Protein AF-A0A9P8QHL9-F1 (afdb_monomer_lite)

Secondary structure (DSSP, 8-state):
---------SSHHHHHHHHHTS---SSS-SSHHHHHHHHHHHHHHHHHHHHHHHHHHGGGTTHHHHHHHHHHHSS----S----HHHHHHHHHHHHHHHH-TTS-HHHHHHHHHHHHHHS-HHHHHHHHHHTTSS--TT--------------HHHHHHHHHHHHHHHHHHHHHHHHHHHHHHHTT--THHHHHHHHHHS--PPP------HHHHHHHHHHHHHHHH-TTS-HHHHHHHHHHHHHHS-HHHHHHHHHHTT--GGG----

Radius of gyration: 30.83 Å; chains: 1; bounding box: 81×66×78 Å

Foldseek 3Di:
DDDDDDDDDPPVPPVVVVVVVPPDPPPDPPDVVVVVVVVVVVLVVLVVVVVVVVVVVCVVVVCVVVVVCVVVVVPPPPPVPLDALLNQLLVVQLVVVCVVCVPDDSVVSSVVSVVVVVPDDPVVSVVSCVVVPVDPPPDDDDDDDDDDDDPDDPVVVVVVVVVVVVVVVSVVVSVVVVVVVCVVVVPDDPDVVVVVCVVDVDDDDPPPQCDLLNVQCVVQLVVQCVVCVVDDSVRSSVVSVVVVVPDDPVRSVVSCVVVVPDCVSDPDD

pLDDT: mean 71.85, std 20.64, range [30.69, 98.31]

Sequence (269 aa):
MLRTTVKTTASRCKTATVLKSLSIPSRLFSNESNQFELQLRNITNDTERLLQSLKAAQGFSPYFNDIKSSFFASRPVSNEKQKTSYEYFYKEKYNLYSSQDPSSPAQEITKRVSEEWRQFSKDEKKHWAYENGYMSSPGTSTHTDSTVTSSADPQTVRKAAEALQDLSIDIDRLYRDFSNFRKEVGISGSHLIEDITRSTNVKKPASGKITLYTIFYKEHYASFKKEHPEQTPQQVTGTVSKLWGGMTKAEKIEYRSMKGLSEVDFPVK

Organism: Wickerhamomyces pijperi (NCBI:txid599730)

InterPro domains:
  IPR009071 High mobility group box domain [PF00505] (211-258)
  IPR009071 High mobility group box domain [PS50118] (79-128)
  IPR036910 High mobility group box domain superfamily [G3DSA:1.10.30.10] (74-171)
  IPR036910 High mobility group box domain superfamily [G3DSA:1.10.30.10] (194-263)
  IPR036910 High mobility group box domain superfamily [SSF47095] (80-128)
  IPR036910 High mobility group box domain superfamily [SSF47095] (207-257)

Structure (mmCIF, N/CA/C/O backbone):
data_AF-A0A9P8QHL9-F1
#
_entry.id   AF-A0A9P8QHL9-F1
#
loop_
_atom_site.group_PDB
_atom_site.id
_atom_site.type_symbol
_atom_site.label_atom_id
_atom_site.label_alt_id
_atom_site.label_comp_id
_atom_site.label_asym_id
_atom_site.label_entity_id
_atom_site.label_seq_id
_atom_site.pdbx_PDB_ins_code
_atom_site.Cartn_x
_atom_site.Cartn_y
_atom_site.Cartn_z
_atom_site.occupancy
_atom_site.B_iso_or_equiv
_atom_site.auth_seq_id
_atom_site.auth_comp_id
_atom_site.auth_asym_id
_atom_site.auth_atom_id
_atom_site.pdbx_PDB_model_num
ATOM 1 N N . MET A 1 1 ? 21.824 32.002 46.948 1.00 40.00 1 MET A N 1
ATOM 2 C CA . MET A 1 1 ? 22.976 31.610 46.106 1.00 40.00 1 MET A CA 1
ATOM 3 C C . MET A 1 1 ? 22.949 30.103 45.906 1.00 40.00 1 MET A C 1
ATOM 5 O O . MET A 1 1 ? 23.300 29.416 46.843 1.00 40.00 1 MET A O 1
ATOM 9 N N . LEU A 1 2 ? 22.529 29.594 44.744 1.00 30.69 2 LEU A N 1
ATOM 10 C CA . LEU A 1 2 ? 22.802 28.224 44.279 1.00 30.69 2 LEU A CA 1
ATOM 11 C C . LEU A 1 2 ? 22.632 28.236 42.749 1.00 30.69 2 LEU A C 1
ATOM 13 O O . LEU A 1 2 ? 21.522 28.389 42.246 1.00 30.69 2 LEU A O 1
ATOM 17 N N . ARG A 1 3 ? 23.748 28.182 42.011 1.00 33.38 3 ARG A N 1
ATOM 18 C CA . ARG A 1 3 ? 23.777 28.039 40.547 1.00 33.38 3 ARG A CA 1
ATOM 19 C C . ARG A 1 3 ? 23.967 26.561 40.224 1.00 33.38 3 ARG A C 1
ATOM 21 O O . ARG A 1 3 ? 24.990 25.989 40.585 1.00 33.38 3 ARG A O 1
ATOM 28 N N . THR A 1 4 ? 23.016 25.964 39.518 1.00 35.72 4 THR A N 1
ATOM 29 C CA . THR A 1 4 ? 23.171 24.661 38.868 1.00 35.72 4 THR A CA 1
ATOM 30 C C . THR A 1 4 ? 23.756 24.872 37.472 1.00 35.72 4 THR A C 1
ATOM 32 O O . THR A 1 4 ? 23.155 25.505 36.608 1.00 35.72 4 THR A O 1
ATOM 35 N N . THR A 1 5 ? 24.972 24.376 37.247 1.00 37.78 5 THR A N 1
ATOM 36 C CA . THR A 1 5 ? 25.631 24.361 35.936 1.00 37.78 5 THR A CA 1
ATOM 37 C C . THR A 1 5 ? 25.283 23.067 35.198 1.00 37.78 5 THR A C 1
ATOM 39 O O . THR A 1 5 ? 25.596 21.964 35.642 1.00 37.78 5 THR A O 1
ATOM 42 N N . VAL A 1 6 ? 24.619 23.199 34.048 1.00 41.59 6 VAL A N 1
ATOM 43 C CA . VAL A 1 6 ? 24.288 22.090 33.142 1.00 41.59 6 VAL A CA 1
ATOM 44 C C . VAL A 1 6 ? 25.521 21.738 32.302 1.00 41.59 6 VAL A C 1
ATOM 46 O O . VAL A 1 6 ? 26.016 22.550 31.519 1.00 41.59 6 VAL A O 1
ATOM 49 N N . LYS A 1 7 ? 26.022 20.507 32.458 1.00 40.75 7 LYS A N 1
ATOM 50 C CA . LYS A 1 7 ? 27.103 19.928 31.648 1.00 40.75 7 LYS A CA 1
ATOM 51 C C . LYS A 1 7 ? 26.608 19.663 30.221 1.00 40.75 7 LYS A C 1
ATOM 53 O O . LYS A 1 7 ? 25.926 18.674 29.978 1.00 40.75 7 LYS A O 1
ATOM 58 N N . THR A 1 8 ? 27.016 20.506 29.273 1.00 41.38 8 THR A N 1
ATOM 59 C CA . THR A 1 8 ? 26.782 20.307 27.830 1.00 41.38 8 THR A CA 1
ATOM 60 C C . THR A 1 8 ? 28.120 20.211 27.096 1.00 41.38 8 THR A C 1
ATOM 62 O O . THR A 1 8 ? 28.512 21.110 26.362 1.00 41.38 8 THR A O 1
ATOM 65 N N . THR A 1 9 ? 28.873 19.133 27.324 1.00 40.72 9 THR A N 1
ATOM 66 C CA . THR A 1 9 ? 30.169 18.890 26.649 1.00 40.72 9 THR A CA 1
ATOM 67 C C . THR A 1 9 ? 30.294 17.504 26.009 1.00 40.72 9 THR A C 1
ATOM 69 O O . THR A 1 9 ? 31.270 17.239 25.316 1.00 40.72 9 THR A O 1
ATOM 72 N N . ALA A 1 10 ? 29.290 16.628 26.126 1.00 37.94 10 ALA A N 1
ATOM 73 C CA . ALA A 1 10 ? 29.395 15.247 25.639 1.00 37.94 10 ALA A CA 1
ATOM 74 C C . ALA A 1 10 ? 29.144 15.059 24.123 1.00 37.94 10 ALA A C 1
ATOM 76 O O . ALA A 1 10 ? 29.543 14.038 23.567 1.00 37.94 10 ALA A O 1
ATOM 77 N N . SER A 1 11 ? 28.524 16.023 23.426 1.00 39.91 11 SER A N 1
ATOM 78 C CA . SER A 1 11 ? 28.158 15.849 22.004 1.00 39.91 11 SER A CA 1
ATOM 79 C C . SER A 1 11 ? 29.225 16.315 21.005 1.00 39.91 11 SER A C 1
ATOM 81 O O . SER A 1 11 ? 29.214 15.858 19.867 1.00 39.91 11 SER A O 1
ATOM 83 N N . ARG A 1 12 ? 30.168 17.182 21.406 1.00 40.69 12 ARG A N 1
ATOM 84 C CA . ARG A 1 12 ? 31.235 17.684 20.512 1.00 40.69 12 ARG A CA 1
ATOM 85 C C . ARG A 1 12 ? 32.371 16.677 20.284 1.00 40.69 12 ARG A C 1
ATOM 87 O O . ARG A 1 12 ? 33.127 16.826 19.334 1.00 40.69 12 ARG A O 1
ATOM 94 N N . CYS A 1 13 ? 32.476 15.637 21.113 1.00 36.91 13 CYS A N 1
ATOM 95 C CA . CYS A 1 13 ? 33.577 14.675 21.016 1.00 36.91 13 CYS A CA 1
ATOM 96 C C . CYS A 1 13 ? 33.339 13.589 19.948 1.00 36.91 13 CYS A C 1
ATOM 98 O O . CYS A 1 13 ? 34.285 13.131 19.322 1.00 36.91 13 CYS A O 1
ATOM 100 N N . LYS A 1 14 ? 32.083 13.201 19.672 1.00 42.53 14 LYS A N 1
ATOM 101 C CA . LYS A 1 14 ? 31.804 12.043 18.800 1.00 42.53 14 LYS A CA 1
ATOM 102 C C . LYS A 1 14 ? 32.029 12.316 17.306 1.00 42.53 14 LYS A C 1
ATOM 104 O O . LYS A 1 14 ? 32.501 11.428 16.608 1.00 42.53 14 LYS A O 1
ATOM 109 N N . THR A 1 15 ? 31.779 13.529 16.815 1.00 41.28 15 THR A N 1
ATOM 110 C CA . THR A 1 15 ? 32.030 13.894 15.405 1.00 41.28 15 THR A CA 1
ATOM 111 C C . THR A 1 15 ? 33.518 14.065 15.094 1.00 41.28 15 THR A C 1
ATOM 113 O O . THR A 1 15 ? 33.968 13.654 14.028 1.00 41.28 15 THR A O 1
ATOM 116 N N . ALA A 1 16 ? 34.312 14.575 16.042 1.00 39.31 16 ALA A N 1
ATOM 117 C CA . ALA A 1 16 ? 35.763 14.692 15.879 1.00 39.31 16 ALA A CA 1
ATOM 118 C C . ALA A 1 16 ? 36.479 13.324 15.883 1.00 39.31 16 ALA A C 1
ATOM 120 O O . ALA A 1 16 ? 37.511 13.162 15.232 1.00 39.31 16 ALA A O 1
ATOM 121 N N . THR A 1 17 ? 35.931 12.324 16.584 1.00 42.22 17 THR A N 1
ATOM 122 C CA . THR A 1 17 ? 36.496 10.964 16.620 1.00 42.22 17 THR A CA 1
ATOM 123 C C . THR A 1 17 ? 36.241 10.180 15.331 1.00 42.22 17 THR A C 1
ATOM 125 O O . THR A 1 17 ? 37.125 9.447 14.896 1.00 42.22 17 THR A O 1
ATOM 128 N N . VAL A 1 18 ? 35.090 10.363 14.672 1.00 45.38 18 VAL A N 1
ATOM 129 C CA . VAL A 1 18 ? 34.790 9.657 13.409 1.00 45.38 18 VAL A CA 1
ATOM 130 C C . VAL A 1 18 ? 35.724 10.117 12.283 1.00 45.38 18 VAL A C 1
ATOM 132 O O . VAL A 1 18 ? 36.264 9.277 11.566 1.00 45.38 18 VAL A O 1
ATOM 135 N N . LEU A 1 19 ? 36.027 11.417 12.197 1.00 41.78 19 LEU A N 1
ATOM 136 C CA . LEU A 1 19 ? 36.946 11.949 11.181 1.00 41.78 19 LEU A CA 1
ATOM 137 C C . LEU A 1 19 ? 38.414 11.543 11.406 1.00 41.78 19 LEU A C 1
ATOM 139 O O . LEU A 1 19 ? 39.140 11.359 10.437 1.00 41.78 19 LEU A O 1
ATOM 143 N N . LYS A 1 20 ? 38.847 11.315 12.655 1.00 46.94 20 LYS A N 1
ATOM 144 C CA . LYS A 1 20 ? 40.206 10.819 12.959 1.00 46.94 20 LYS A CA 1
ATOM 145 C C . LYS A 1 20 ? 40.408 9.322 12.698 1.00 46.94 20 LYS A C 1
ATOM 147 O O . LYS A 1 20 ? 41.550 8.881 12.631 1.00 46.94 20 LYS A O 1
ATOM 152 N N . SER A 1 21 ? 39.332 8.542 12.568 1.00 40.94 21 SER A N 1
ATOM 153 C CA . SER A 1 21 ? 39.411 7.093 12.310 1.00 40.94 21 SER A CA 1
ATOM 154 C C . SER A 1 21 ? 39.560 6.729 10.827 1.00 40.94 21 SER A C 1
ATOM 156 O O . SER A 1 21 ? 39.908 5.597 10.497 1.00 40.94 21 SER A O 1
ATOM 158 N N . LEU A 1 22 ? 39.355 7.693 9.927 1.00 38.94 22 LEU A N 1
ATOM 159 C CA . LEU A 1 22 ? 39.643 7.545 8.507 1.00 38.94 22 LEU A CA 1
ATOM 160 C C . LEU A 1 22 ? 41.118 7.892 8.288 1.00 38.94 22 LEU A C 1
ATOM 162 O O . LEU A 1 22 ? 41.483 9.054 8.131 1.00 38.94 22 LEU A O 1
ATOM 166 N N . SER A 1 23 ? 41.979 6.875 8.326 1.00 41.94 23 SER A N 1
ATOM 167 C CA . SER A 1 23 ? 43.407 6.996 8.017 1.00 41.94 23 SER A CA 1
ATOM 168 C C . SER A 1 23 ? 43.604 7.289 6.523 1.00 41.94 23 SER A C 1
ATOM 170 O O . SER A 1 23 ? 43.953 6.405 5.743 1.00 41.94 23 SER A O 1
ATOM 172 N N . ILE A 1 24 ? 43.345 8.530 6.116 1.00 51.00 24 ILE A N 1
ATOM 173 C CA . ILE A 1 24 ? 43.606 9.033 4.767 1.00 51.00 24 ILE A CA 1
ATOM 174 C C . ILE A 1 24 ? 45.067 9.525 4.728 1.00 51.00 24 ILE A C 1
ATOM 176 O O . ILE A 1 24 ? 45.449 10.340 5.574 1.00 51.00 24 ILE A O 1
ATOM 180 N N . PRO A 1 25 ? 45.912 9.045 3.794 1.00 41.84 25 PRO A N 1
ATOM 181 C CA . PRO A 1 25 ? 47.322 9.424 3.723 1.00 41.84 25 PRO A CA 1
ATOM 182 C C . PRO A 1 25 ? 47.501 10.940 3.565 1.00 41.84 25 PRO A C 1
ATOM 184 O O . PRO A 1 25 ? 47.080 11.534 2.576 1.00 41.84 25 PRO A O 1
ATOM 187 N N . SER A 1 26 ? 48.167 11.574 4.531 1.00 48.78 26 SER A N 1
ATOM 188 C CA . SER A 1 26 ? 48.311 13.036 4.655 1.00 48.78 26 SER A CA 1
ATOM 189 C C . SER A 1 26 ? 49.329 13.672 3.697 1.00 48.78 26 SER A C 1
ATOM 191 O O . SER A 1 26 ? 49.929 14.699 4.008 1.00 48.78 26 SER A O 1
ATOM 193 N N . ARG A 1 27 ? 49.575 13.077 2.531 1.00 46.91 27 ARG A N 1
ATOM 194 C CA . ARG A 1 27 ? 50.505 13.624 1.537 1.00 46.91 27 ARG A CA 1
ATOM 195 C C . ARG A 1 27 ? 49.829 13.604 0.180 1.00 46.91 27 ARG A C 1
ATOM 197 O O . ARG A 1 27 ? 49.914 12.585 -0.487 1.00 46.91 27 ARG A O 1
ATOM 204 N N . LEU A 1 28 ? 49.150 14.705 -0.166 1.00 46.66 28 LEU A N 1
ATOM 205 C CA . LEU A 1 28 ? 49.103 15.289 -1.523 1.00 46.66 28 LEU A CA 1
ATOM 206 C C . LEU A 1 28 ? 48.161 16.504 -1.697 1.00 46.66 28 LEU A C 1
ATOM 208 O O . LEU A 1 28 ? 48.038 16.989 -2.812 1.00 46.66 28 LEU A O 1
ATOM 212 N N . PHE A 1 29 ? 47.556 17.076 -0.648 1.00 52.22 29 PHE A N 1
ATOM 213 C CA . PHE A 1 29 ? 46.647 18.224 -0.819 1.00 52.22 29 PHE A CA 1
ATOM 214 C C . PHE A 1 29 ? 46.890 19.325 0.217 1.00 52.22 29 PHE A C 1
ATOM 216 O O . PHE A 1 29 ? 46.160 19.431 1.195 1.00 52.22 29 PHE A O 1
ATOM 223 N N . SER A 1 30 ? 47.922 20.155 0.040 1.00 57.97 30 SER A N 1
ATOM 224 C CA . SER A 1 30 ? 48.168 21.276 0.966 1.00 57.97 30 SER A CA 1
ATOM 225 C C . SER A 1 30 ? 47.341 22.527 0.651 1.00 57.97 30 SER A C 1
ATOM 227 O O . SER A 1 30 ? 47.034 23.275 1.572 1.00 57.97 30 SER A O 1
ATOM 229 N N . ASN A 1 31 ? 46.924 22.748 -0.603 1.00 56.50 31 ASN A N 1
ATOM 230 C CA . ASN A 1 31 ? 46.109 23.918 -0.964 1.00 56.50 31 ASN A CA 1
ATOM 231 C C . ASN A 1 31 ? 44.600 23.630 -0.984 1.00 56.50 31 ASN A C 1
ATOM 233 O O . ASN A 1 31 ? 43.833 24.400 -0.410 1.00 56.50 31 ASN A O 1
ATOM 237 N N . GLU A 1 32 ? 44.162 22.504 -1.550 1.00 56.44 32 GLU A N 1
ATOM 238 C CA . GLU A 1 32 ? 42.728 22.169 -1.625 1.00 56.44 32 GLU A CA 1
ATOM 239 C C . GLU A 1 32 ? 42.139 21.788 -0.257 1.00 56.44 32 GLU A C 1
ATOM 241 O O . GLU A 1 32 ? 40.996 22.127 0.048 1.00 56.44 32 GLU A O 1
ATOM 246 N N . SER A 1 33 ? 42.942 21.188 0.632 1.00 65.31 33 SER A N 1
ATOM 247 C CA . SER A 1 33 ? 42.503 20.871 1.999 1.00 65.31 33 SER A CA 1
ATOM 248 C C . SER A 1 33 ? 42.196 22.126 2.822 1.00 65.31 33 SER A C 1
ATOM 250 O O . SER A 1 33 ? 41.288 22.101 3.650 1.00 65.31 33 SER A O 1
ATOM 252 N N . ASN A 1 34 ? 42.908 23.235 2.587 1.00 71.19 34 ASN A N 1
ATOM 253 C CA . ASN A 1 34 ? 42.642 24.500 3.278 1.00 71.19 34 ASN A CA 1
ATOM 254 C C . ASN A 1 34 ? 41.341 25.150 2.789 1.00 71.19 34 ASN A C 1
ATOM 256 O O . ASN A 1 34 ? 40.606 25.735 3.584 1.00 71.19 34 ASN A O 1
ATOM 260 N N . GLN A 1 35 ? 41.029 25.023 1.496 1.00 72.12 35 GLN A N 1
ATOM 261 C CA . GLN A 1 35 ? 39.777 25.522 0.928 1.00 72.12 35 GLN A CA 1
ATOM 262 C C . GLN A 1 35 ? 38.570 24.725 1.444 1.00 72.12 35 GLN A C 1
ATOM 264 O O . GLN A 1 35 ? 37.546 25.313 1.793 1.00 72.12 35 GLN A O 1
ATOM 269 N N . PHE A 1 36 ? 38.714 23.407 1.562 1.00 68.94 36 PHE A N 1
ATOM 270 C CA . PHE A 1 36 ? 37.688 22.520 2.106 1.00 68.94 36 PHE A CA 1
ATOM 271 C C . PHE A 1 36 ? 37.370 22.815 3.582 1.00 68.94 36 PHE A C 1
ATOM 273 O O . PHE A 1 36 ? 36.207 22.967 3.957 1.00 68.94 36 PHE A O 1
ATOM 280 N N . GLU A 1 37 ? 38.398 22.973 4.420 1.00 71.44 37 GLU A N 1
ATOM 281 C CA . GLU A 1 37 ? 38.236 23.360 5.831 1.00 71.44 37 GLU A CA 1
ATOM 282 C C . GLU A 1 37 ? 37.550 24.729 5.975 1.00 71.44 37 GLU A C 1
ATOM 284 O O . GLU A 1 37 ? 36.691 24.924 6.842 1.00 71.44 37 GLU A O 1
ATOM 289 N N . LEU A 1 38 ? 37.864 25.677 5.084 1.00 78.38 38 LEU A N 1
ATOM 290 C CA . LEU A 1 38 ? 37.207 26.983 5.052 1.00 78.38 38 LEU A CA 1
ATOM 291 C C . LEU A 1 38 ? 35.714 26.861 4.698 1.00 78.38 38 LEU A C 1
ATOM 293 O O . LEU A 1 38 ? 34.877 27.482 5.355 1.00 78.38 38 LEU A O 1
ATOM 297 N N . GLN A 1 39 ? 35.367 26.043 3.699 1.00 72.50 39 GLN A N 1
ATOM 298 C CA . GLN A 1 39 ? 33.974 25.792 3.311 1.00 72.50 39 GLN A CA 1
ATOM 299 C C . GLN A 1 39 ? 33.178 25.140 4.449 1.00 72.50 39 GLN A C 1
ATOM 301 O O . GLN A 1 39 ? 32.077 25.597 4.763 1.00 72.50 39 GLN A O 1
ATOM 306 N N . LEU A 1 40 ? 33.742 24.135 5.127 1.00 66.94 40 LEU A N 1
ATOM 307 C CA . LEU A 1 40 ? 33.092 23.495 6.276 1.00 66.94 40 LEU A CA 1
ATOM 308 C C . LEU A 1 40 ? 32.882 24.463 7.442 1.00 66.94 40 LEU A C 1
ATOM 310 O O . LEU A 1 40 ? 31.820 24.449 8.075 1.00 66.94 40 LEU A O 1
ATOM 314 N N . ARG A 1 41 ? 33.860 25.332 7.716 1.00 75.94 41 ARG A N 1
ATOM 315 C CA . ARG A 1 41 ? 33.726 26.370 8.743 1.00 75.94 41 ARG A CA 1
ATOM 316 C C . ARG A 1 41 ? 32.609 27.357 8.394 1.00 75.94 41 ARG A C 1
ATOM 318 O O . ARG A 1 41 ? 31.825 27.694 9.276 1.00 75.94 41 ARG A O 1
ATOM 325 N N . ASN A 1 42 ? 32.496 27.768 7.133 1.00 75.56 42 ASN A N 1
ATOM 326 C CA . ASN A 1 42 ? 31.431 28.671 6.688 1.00 75.56 42 ASN A CA 1
ATOM 327 C C . ASN A 1 42 ? 30.044 28.029 6.831 1.00 75.56 42 ASN A C 1
ATOM 329 O O . ASN A 1 42 ? 29.176 28.619 7.466 1.00 75.56 42 ASN A O 1
ATOM 333 N N . ILE A 1 43 ? 29.870 26.783 6.372 1.00 71.25 43 ILE A N 1
ATOM 334 C CA . ILE A 1 43 ? 28.606 26.039 6.531 1.00 71.25 43 ILE A CA 1
ATOM 335 C C . ILE A 1 43 ? 28.240 25.890 8.014 1.00 71.25 43 ILE A C 1
ATOM 337 O O . ILE A 1 43 ? 27.079 26.045 8.399 1.00 71.25 43 ILE A O 1
ATOM 341 N N . THR A 1 44 ? 29.229 25.607 8.865 1.00 74.62 44 THR A N 1
ATOM 342 C CA . THR A 1 44 ? 29.017 25.481 10.313 1.00 74.62 44 THR A CA 1
ATOM 343 C C . THR A 1 44 ? 28.545 26.802 10.918 1.00 74.62 44 THR A C 1
ATOM 345 O O . THR A 1 44 ? 27.560 26.814 11.655 1.00 74.62 44 THR A O 1
ATOM 348 N N . ASN A 1 45 ? 29.192 27.914 10.564 1.00 79.06 45 ASN A N 1
ATOM 349 C CA . ASN A 1 45 ? 28.822 29.245 11.044 1.00 79.06 45 ASN A CA 1
ATOM 350 C C . ASN A 1 45 ? 27.421 29.658 10.570 1.00 79.06 45 ASN A C 1
ATOM 352 O O . ASN A 1 45 ? 26.639 30.177 11.367 1.00 79.06 45 ASN A O 1
ATOM 356 N N . ASP A 1 46 ? 27.076 29.387 9.310 1.00 78.31 46 ASP A N 1
ATOM 357 C CA . ASP A 1 46 ? 25.748 29.682 8.761 1.00 78.31 46 ASP A CA 1
ATOM 358 C C . ASP A 1 46 ? 24.666 28.850 9.461 1.00 78.31 46 ASP A C 1
ATOM 360 O O . ASP A 1 46 ? 23.613 29.368 9.836 1.00 78.31 46 ASP A O 1
ATOM 364 N N . THR A 1 47 ? 24.954 27.579 9.746 1.00 66.38 47 THR A N 1
ATO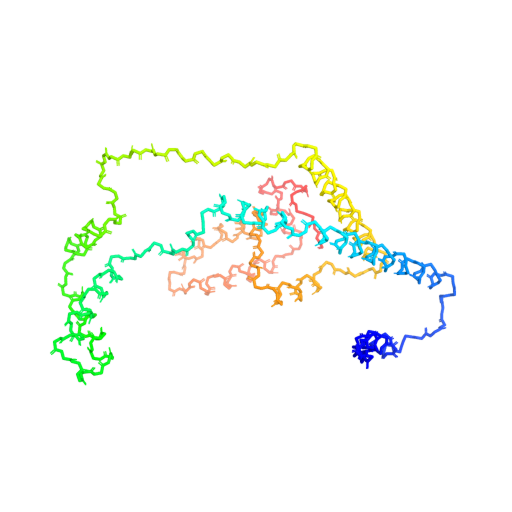M 365 C CA . THR A 1 47 ? 24.046 26.705 10.501 1.00 66.38 47 THR A CA 1
ATOM 366 C C . THR A 1 47 ? 23.851 27.197 11.938 1.00 66.38 47 THR A C 1
ATOM 368 O O . THR A 1 47 ? 22.724 27.225 12.438 1.00 66.38 47 THR A O 1
ATOM 371 N N . GLU A 1 48 ? 24.924 27.614 12.618 1.00 72.94 48 GLU A N 1
ATOM 372 C CA . GLU A 1 48 ? 24.833 28.194 13.964 1.00 72.94 48 GLU A CA 1
ATOM 373 C C . GLU A 1 48 ? 24.044 29.512 13.956 1.00 72.94 48 GLU A C 1
ATOM 375 O O . GLU A 1 48 ? 23.196 29.715 14.831 1.00 72.94 48 GLU A O 1
ATOM 380 N N . ARG A 1 49 ? 24.230 30.358 12.934 1.00 76.94 49 ARG A N 1
ATOM 381 C CA . ARG A 1 49 ? 23.462 31.596 12.746 1.00 76.94 49 ARG A CA 1
ATOM 382 C C . ARG A 1 49 ? 21.975 31.313 12.537 1.00 76.94 49 ARG A C 1
ATOM 384 O O . ARG A 1 49 ? 21.152 31.936 13.203 1.00 76.94 49 ARG A O 1
ATOM 391 N N . LEU A 1 50 ? 21.621 30.338 11.698 1.00 68.44 50 LEU A N 1
ATOM 392 C CA . LEU A 1 50 ? 20.230 29.911 11.500 1.00 68.44 50 LEU A CA 1
ATOM 393 C C . LEU A 1 50 ? 19.607 29.368 12.787 1.00 68.44 50 LEU A C 1
ATOM 395 O O . LEU A 1 50 ? 18.478 29.724 13.126 1.00 68.44 50 LEU A O 1
ATOM 399 N N . LEU A 1 51 ? 20.343 28.555 13.548 1.00 67.56 51 LEU A N 1
ATOM 400 C CA . LEU A 1 51 ? 19.885 28.056 14.847 1.00 67.56 51 LEU A CA 1
ATOM 401 C C . LEU A 1 51 ? 19.683 29.186 15.860 1.00 67.56 51 LEU A C 1
ATOM 403 O O . LEU A 1 51 ? 18.765 29.119 16.679 1.00 67.56 51 LEU A O 1
ATOM 407 N N . GLN A 1 52 ? 20.518 30.220 15.821 1.00 74.31 52 GLN A N 1
ATOM 408 C CA . GLN A 1 52 ? 20.398 31.375 16.702 1.00 74.31 52 GLN A CA 1
ATOM 409 C C . GLN A 1 52 ? 19.223 32.276 16.302 1.00 74.31 52 GLN A C 1
ATOM 411 O O . GLN A 1 52 ? 18.471 32.690 17.183 1.00 74.31 52 GLN A O 1
ATOM 416 N N . SER A 1 53 ? 18.989 32.481 15.002 1.00 72.62 53 SER A N 1
ATOM 417 C CA . SER A 1 53 ? 17.787 33.143 14.474 1.00 72.62 53 SER A CA 1
ATOM 418 C C . SER A 1 53 ? 16.515 32.370 14.827 1.00 72.62 53 SER A C 1
ATOM 420 O O . SER A 1 53 ? 15.543 32.967 15.277 1.00 72.62 53 SER A O 1
ATOM 422 N N . LEU A 1 54 ? 16.532 31.036 14.728 1.00 63.78 54 LEU A N 1
ATOM 423 C CA . LEU A 1 54 ? 15.426 30.173 15.159 1.00 63.78 54 LEU A CA 1
ATOM 424 C C . LEU A 1 54 ? 15.173 30.266 16.665 1.00 63.78 54 LEU A C 1
ATOM 426 O O . LEU A 1 54 ? 14.022 30.331 17.079 1.00 63.78 54 LEU A O 1
ATOM 430 N N . LYS A 1 55 ? 16.220 30.307 17.497 1.00 68.31 55 LYS A N 1
ATOM 431 C CA . LYS A 1 55 ? 16.081 30.507 18.951 1.00 68.31 55 LYS A CA 1
ATOM 432 C C . LYS A 1 55 ? 15.571 31.907 19.300 1.00 68.31 55 LYS A C 1
ATOM 434 O O . LYS A 1 55 ? 14.753 32.039 20.204 1.00 68.31 55 LYS A O 1
ATOM 439 N N . ALA A 1 56 ? 16.009 32.938 18.580 1.00 68.69 56 ALA A N 1
ATOM 440 C CA . ALA A 1 56 ? 15.491 34.295 18.733 1.00 68.69 56 ALA A CA 1
ATOM 441 C C . ALA A 1 56 ? 14.016 34.381 18.299 1.00 68.69 56 ALA A C 1
ATOM 443 O O . ALA A 1 56 ? 13.207 34.995 18.990 1.00 68.69 56 ALA A O 1
ATOM 444 N N . ALA A 1 57 ? 13.637 33.675 17.229 1.00 61.47 57 ALA A N 1
ATOM 445 C CA . ALA A 1 57 ? 12.250 33.513 16.798 1.00 61.47 57 ALA A CA 1
ATOM 446 C C . ALA A 1 57 ? 11.420 32.670 17.786 1.00 61.47 57 ALA A C 1
ATOM 448 O O . ALA A 1 57 ? 10.245 32.950 17.994 1.00 61.47 57 ALA A O 1
ATOM 449 N N . GLN A 1 58 ? 12.021 31.701 18.484 1.00 57.44 58 GLN A N 1
ATOM 450 C CA . GLN A 1 58 ? 11.394 31.012 19.622 1.00 57.44 58 GLN A CA 1
ATOM 451 C C . GLN A 1 58 ? 11.189 31.941 20.834 1.00 57.44 58 GLN A C 1
ATOM 453 O O . GLN A 1 58 ? 10.406 31.619 21.717 1.00 57.44 58 GLN A O 1
ATOM 458 N N . GLY A 1 59 ? 11.805 33.126 20.878 1.00 57.41 59 GLY A N 1
ATOM 459 C CA . GLY A 1 59 ? 11.418 34.194 21.808 1.00 57.41 59 GLY A CA 1
ATOM 460 C C . GLY A 1 59 ? 10.042 34.808 21.499 1.00 57.41 59 GLY A C 1
ATOM 461 O O . GLY A 1 59 ? 9.401 35.342 22.398 1.00 57.41 59 GLY A O 1
ATOM 462 N N . PHE A 1 60 ? 9.533 34.658 20.269 1.00 53.94 60 PHE A N 1
ATOM 463 C CA . PHE A 1 60 ? 8.174 35.042 19.844 1.00 53.94 60 PHE A CA 1
ATOM 464 C C . PHE A 1 60 ? 7.133 33.927 20.106 1.00 53.94 60 PHE A C 1
ATOM 466 O O . PHE A 1 60 ? 6.074 33.862 19.477 1.00 53.94 60 PHE A O 1
ATOM 473 N N . SER A 1 61 ? 7.428 33.034 21.059 1.00 59.19 61 SER A N 1
ATOM 474 C CA . SER A 1 61 ? 6.699 31.790 21.349 1.00 59.19 61 SER A CA 1
ATOM 475 C C . SER A 1 61 ? 5.322 31.883 22.046 1.00 59.19 61 SER A C 1
ATOM 477 O O . SER A 1 61 ? 4.796 30.816 22.373 1.00 59.19 61 SER A O 1
ATOM 479 N N . PRO A 1 62 ? 4.631 33.027 22.220 1.00 56.38 62 PRO A N 1
ATOM 480 C CA . PRO A 1 62 ? 3.180 32.947 22.392 1.00 56.38 62 PRO A CA 1
ATOM 481 C C . PRO A 1 62 ? 2.508 32.555 21.067 1.00 56.38 62 PRO A C 1
ATOM 483 O O . PRO A 1 62 ? 1.694 31.642 21.022 1.00 56.38 62 PRO A O 1
ATOM 486 N N . TYR A 1 63 ? 2.941 33.159 19.956 1.00 57.25 63 TYR A N 1
ATOM 487 C CA . TYR A 1 63 ? 2.229 33.068 18.679 1.00 57.25 63 TYR A CA 1
ATOM 488 C C . TYR A 1 63 ? 2.692 31.923 17.783 1.00 57.25 63 TYR A C 1
ATOM 490 O O . TYR A 1 63 ? 1.962 31.518 16.889 1.00 57.25 63 TYR A O 1
ATOM 498 N N . PHE A 1 64 ? 3.882 31.354 18.000 1.00 57.16 64 PHE A N 1
ATOM 499 C CA . PHE A 1 64 ? 4.333 30.217 17.188 1.00 57.16 64 PHE A CA 1
ATOM 500 C C . PHE A 1 64 ? 3.487 28.959 17.432 1.00 57.16 64 PHE A C 1
ATOM 502 O O . PHE A 1 64 ? 3.235 28.200 16.498 1.00 57.16 64 PHE A O 1
ATOM 509 N N . ASN A 1 65 ? 3.009 28.758 18.665 1.00 58.56 65 ASN A N 1
ATOM 510 C CA . ASN A 1 65 ? 2.059 27.689 18.968 1.00 58.56 65 ASN A CA 1
ATOM 511 C C . ASN A 1 65 ? 0.670 27.994 18.405 1.00 58.56 65 ASN A C 1
ATOM 513 O O . ASN A 1 65 ? 0.034 27.065 17.927 1.00 58.56 65 ASN A O 1
ATOM 517 N N . ASP A 1 66 ? 0.248 29.260 18.353 1.00 60.66 66 ASP A N 1
ATOM 518 C CA . ASP A 1 66 ? -1.014 29.660 17.715 1.00 60.66 66 ASP A CA 1
ATOM 519 C C . ASP A 1 66 ? -0.963 29.555 16.188 1.00 60.66 66 ASP A C 1
ATOM 521 O O . ASP A 1 66 ? -1.940 29.143 15.574 1.00 60.66 66 ASP A O 1
ATOM 525 N N . ILE A 1 67 ? 0.179 29.852 15.560 1.00 60.50 67 ILE A N 1
ATOM 526 C CA . ILE A 1 67 ? 0.401 29.693 14.115 1.00 60.50 67 ILE A CA 1
ATOM 527 C C . ILE A 1 67 ? 0.561 28.214 13.762 1.00 60.50 67 ILE A C 1
ATOM 529 O O . ILE A 1 67 ? 0.003 27.764 12.767 1.00 60.50 67 ILE A O 1
ATOM 533 N N . LYS A 1 68 ? 1.262 27.414 14.579 1.00 55.75 68 LYS A N 1
ATOM 534 C CA . LYS A 1 68 ? 1.238 25.952 14.425 1.00 55.75 68 LYS A CA 1
ATOM 535 C C . LYS A 1 68 ? -0.179 25.424 14.599 1.00 55.75 68 LYS A C 1
ATOM 537 O O . LYS A 1 68 ? -0.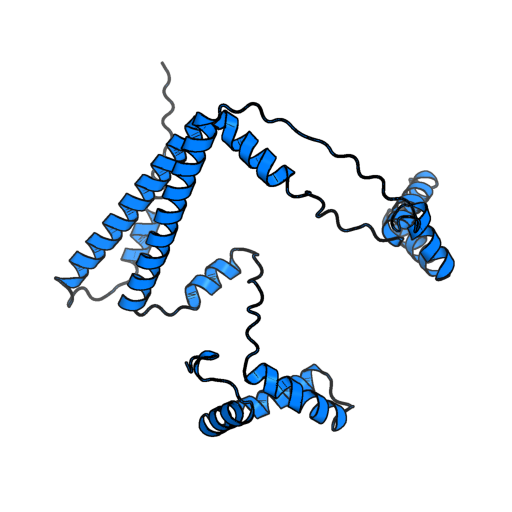628 24.668 13.748 1.00 55.75 68 LYS A O 1
ATOM 542 N N . SER A 1 69 ? -0.884 25.821 15.654 1.00 54.66 69 SER A N 1
ATOM 543 C CA . SER A 1 69 ? -2.264 25.404 15.888 1.00 54.66 69 SER A CA 1
ATOM 544 C C . SER A 1 69 ? -3.167 25.833 14.747 1.00 54.66 69 SER A C 1
ATOM 546 O O . SER A 1 69 ? -3.916 24.997 14.287 1.00 54.66 69 SER A O 1
ATOM 548 N N . SER A 1 70 ? -3.077 27.047 14.207 1.00 59.25 70 SER A N 1
ATOM 549 C CA . SER A 1 70 ? -3.922 27.477 13.086 1.00 59.25 70 SER A CA 1
ATOM 550 C C . SER A 1 70 ? -3.549 26.776 11.777 1.00 59.25 70 SER A C 1
ATOM 552 O O . SER A 1 70 ? -4.431 26.312 11.056 1.00 59.25 70 SER A O 1
ATOM 554 N N . PHE A 1 71 ? -2.258 26.594 11.491 1.00 54.38 71 PHE A N 1
ATOM 555 C CA . PHE A 1 71 ? -1.780 25.916 10.283 1.00 54.38 71 PHE A CA 1
ATOM 556 C C . PHE A 1 71 ? -2.074 24.406 10.302 1.00 54.38 71 PHE A C 1
ATOM 558 O O . PHE A 1 71 ? -2.391 23.820 9.264 1.00 54.38 71 PHE A O 1
ATOM 565 N N . PHE A 1 72 ? -2.020 23.769 11.477 1.00 53.44 72 PHE A N 1
ATOM 566 C CA . PHE A 1 72 ? -2.395 22.365 11.667 1.00 53.44 72 PHE A CA 1
ATOM 567 C C . PHE A 1 72 ? -3.890 22.158 11.961 1.00 53.44 72 PHE A C 1
ATOM 569 O O . PHE A 1 72 ? -4.377 21.077 11.663 1.00 53.44 72 PHE A O 1
ATOM 576 N N . ALA A 1 73 ? -4.631 23.155 12.455 1.00 54.00 73 ALA A N 1
ATOM 577 C CA . ALA A 1 73 ? -6.093 23.104 12.614 1.00 54.00 73 ALA A CA 1
ATOM 578 C C . ALA A 1 73 ? -6.831 23.357 11.294 1.00 54.00 73 ALA A C 1
ATOM 580 O O . ALA A 1 73 ? -7.934 22.854 11.105 1.00 54.00 73 ALA A O 1
ATOM 581 N N . SER A 1 74 ? -6.212 24.082 10.355 1.00 49.28 74 SER A N 1
ATOM 582 C CA . SER A 1 74 ? -6.744 24.269 8.994 1.00 49.28 74 SER A CA 1
ATOM 583 C C . SER A 1 74 ? -6.584 23.023 8.120 1.00 49.28 74 SER A C 1
ATOM 585 O O . SER A 1 74 ? -7.221 22.902 7.075 1.00 49.28 74 SER A O 1
ATOM 587 N N . ARG A 1 75 ? -5.731 22.074 8.528 1.00 41.66 75 ARG A N 1
ATOM 588 C CA . ARG A 1 75 ? -5.772 20.717 7.989 1.00 41.66 75 ARG A CA 1
ATOM 589 C C . ARG A 1 75 ? -6.776 19.957 8.844 1.00 41.66 75 ARG A C 1
ATOM 591 O O . ARG A 1 75 ? -6.497 19.798 10.028 1.00 41.66 75 ARG A O 1
ATOM 598 N N . PRO A 1 76 ? -7.910 19.476 8.307 1.00 51.06 76 PRO A N 1
ATOM 599 C CA . PRO A 1 76 ? -8.766 18.598 9.086 1.00 51.06 76 PRO A CA 1
ATOM 600 C C . PRO A 1 76 ? -7.898 17.430 9.563 1.00 51.06 76 PRO A C 1
ATOM 602 O O . PRO A 1 76 ? -7.411 16.630 8.763 1.00 51.06 76 PRO A O 1
ATOM 605 N N . VAL A 1 77 ? -7.646 17.357 10.873 1.00 47.66 77 VAL A N 1
ATOM 606 C CA . VAL A 1 77 ? -6.948 16.240 11.526 1.00 47.66 77 VAL A CA 1
ATOM 607 C C . VAL A 1 77 ? -7.915 15.052 11.595 1.00 47.66 77 VAL A C 1
ATOM 609 O O . VAL A 1 77 ? -8.096 14.426 12.629 1.00 47.66 77 VAL A O 1
ATOM 612 N N . SER A 1 78 ? -8.572 14.725 10.483 1.00 52.59 78 SER A N 1
ATOM 613 C CA . SER A 1 78 ? -9.383 13.522 10.327 1.00 52.59 78 SER A CA 1
ATOM 614 C C . SER A 1 78 ? -8.624 12.510 9.471 1.00 52.59 78 SER A C 1
ATOM 616 O O . SER A 1 78 ? -9.105 11.985 8.477 1.00 52.59 78 SER A O 1
ATOM 618 N N . ASN A 1 79 ? -7.416 12.161 9.926 1.00 50.00 79 ASN A N 1
ATOM 619 C CA . ASN A 1 79 ? -6.848 10.843 9.626 1.00 50.00 79 ASN A CA 1
ATOM 620 C C . ASN A 1 79 ? -7.543 9.735 10.443 1.00 50.00 79 ASN A C 1
ATOM 622 O O . ASN A 1 79 ? -7.052 8.604 10.481 1.00 50.00 79 ASN A O 1
ATOM 626 N N . GLU A 1 80 ? -8.663 10.031 11.115 1.00 66.25 80 GLU A N 1
ATOM 627 C CA . GLU A 1 80 ? -9.563 8.991 11.588 1.00 66.25 80 GLU A CA 1
ATOM 628 C C . GLU A 1 80 ? -10.100 8.295 10.342 1.00 66.25 80 GLU A C 1
ATOM 630 O O . GLU A 1 80 ? -10.958 8.811 9.624 1.00 66.25 80 GLU A O 1
ATOM 635 N N . LYS A 1 81 ? -9.483 7.152 10.026 1.00 75.88 81 LYS A N 1
ATOM 636 C CA . LYS A 1 81 ? -9.940 6.286 8.950 1.00 75.88 81 LYS A CA 1
ATOM 637 C C . LYS A 1 81 ? -11.434 6.105 9.147 1.00 75.88 81 LYS A C 1
ATOM 639 O O . LYS A 1 81 ? -11.872 5.706 10.223 1.00 75.88 81 LYS A O 1
ATOM 644 N N . GLN A 1 82 ? -12.179 6.443 8.106 1.00 78.44 82 GLN A N 1
ATOM 645 C CA . GLN A 1 82 ? -13.607 6.215 8.015 1.00 78.44 82 GLN A CA 1
ATOM 646 C C . GLN A 1 82 ? -13.923 4.799 8.521 1.00 78.44 82 GLN A C 1
ATOM 648 O O . GLN A 1 82 ? -13.495 3.820 7.906 1.00 78.44 82 GLN A O 1
ATOM 653 N N . LYS A 1 83 ? -14.611 4.711 9.668 1.00 84.62 83 LYS A N 1
ATOM 654 C CA . LYS A 1 83 ? -14.954 3.437 10.306 1.00 84.62 83 LYS A CA 1
ATOM 655 C C . LYS A 1 83 ? -15.852 2.635 9.374 1.00 84.62 83 LYS A C 1
ATOM 657 O O . LYS A 1 83 ? -16.858 3.141 8.891 1.00 84.62 83 LYS A O 1
ATOM 662 N N . THR A 1 84 ? -15.481 1.398 9.101 1.00 91.12 84 THR A N 1
ATOM 663 C CA . THR A 1 84 ? -16.252 0.459 8.285 1.00 91.12 84 THR A CA 1
ATOM 664 C C . THR A 1 84 ? -17.561 0.078 8.982 1.00 91.12 84 THR A C 1
ATOM 666 O O . THR A 1 84 ? -17.661 0.141 10.207 1.00 91.12 84 THR A O 1
ATOM 669 N N . SER A 1 85 ? -18.563 -0.387 8.228 1.00 93.44 85 SER A N 1
ATOM 670 C CA . SER A 1 85 ? -19.829 -0.865 8.813 1.00 93.44 85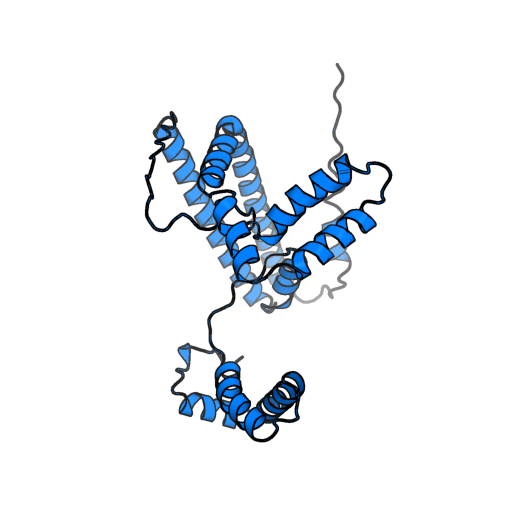 SER A CA 1
ATOM 671 C C . SER A 1 85 ? -19.628 -1.991 9.834 1.00 93.44 85 SER A C 1
ATOM 673 O O . SER A 1 85 ? -20.341 -2.051 10.833 1.00 93.44 85 SER A O 1
ATOM 675 N N . TYR A 1 86 ? -18.607 -2.830 9.632 1.00 96.00 86 TYR A N 1
ATOM 676 C CA . TYR A 1 86 ? -18.226 -3.862 10.591 1.00 96.00 86 TYR A CA 1
ATOM 677 C C . TYR A 1 86 ? -17.746 -3.281 11.925 1.00 96.00 86 TYR A C 1
ATOM 679 O O . TYR A 1 86 ? -18.062 -3.842 12.962 1.00 96.00 86 TYR A O 1
ATOM 687 N N . GLU A 1 87 ? -17.010 -2.168 11.938 1.00 94.38 87 GLU A N 1
ATOM 688 C CA . GLU A 1 87 ? -16.484 -1.589 13.184 1.00 94.38 87 GLU A CA 1
ATOM 689 C C . GLU A 1 87 ? -17.593 -1.020 14.079 1.00 94.38 87 GLU A C 1
ATOM 691 O O . GLU A 1 87 ? -17.501 -1.127 15.303 1.00 94.38 87 GLU A O 1
ATOM 696 N N . TYR A 1 88 ? -18.659 -0.467 13.491 1.00 92.25 88 TYR A N 1
ATOM 697 C CA . TYR A 1 88 ? -19.842 -0.024 14.238 1.00 92.25 88 TYR A CA 1
ATOM 698 C C . TYR A 1 88 ? -20.621 -1.203 14.811 1.00 92.25 88 TYR A C 1
ATOM 700 O O . TYR A 1 88 ? -20.829 -1.262 16.024 1.00 92.25 88 TYR A O 1
ATOM 708 N N . PHE A 1 89 ? -20.954 -2.172 13.953 1.00 96.12 89 PHE A N 1
ATOM 709 C CA . PHE A 1 89 ? -21.588 -3.422 14.365 1.00 96.12 89 PHE A CA 1
ATOM 710 C C . PHE A 1 89 ? -20.798 -4.099 15.490 1.00 96.12 89 PHE A C 1
ATOM 712 O O . PHE A 1 89 ? -21.351 -4.475 16.523 1.00 96.12 89 PHE A O 1
ATOM 719 N N . TYR A 1 90 ? -19.479 -4.200 15.307 1.00 96.88 90 TYR A N 1
ATOM 720 C CA . TYR A 1 90 ? -18.580 -4.813 16.266 1.00 96.88 90 TYR A CA 1
ATOM 721 C C . TYR A 1 90 ? -18.641 -4.095 17.605 1.00 96.88 90 TYR A C 1
ATOM 723 O O . TYR A 1 90 ? -18.819 -4.741 18.631 1.00 96.88 90 TYR A O 1
ATOM 731 N N . LYS A 1 91 ? -18.533 -2.763 17.608 1.00 95.56 91 LYS A N 1
ATOM 732 C CA . LYS A 1 91 ? -18.572 -1.964 18.835 1.00 95.56 91 LYS A CA 1
ATOM 733 C C . LYS A 1 91 ? -19.885 -2.154 19.596 1.00 95.56 91 LYS A C 1
ATOM 735 O O . LYS A 1 91 ? -19.858 -2.321 20.813 1.00 95.56 91 LYS A O 1
ATOM 740 N N . GLU A 1 92 ? -21.015 -2.137 18.899 1.00 95.88 92 GLU A N 1
ATOM 741 C CA . GLU A 1 92 ? -22.329 -2.283 19.524 1.00 95.88 92 GLU A CA 1
ATOM 742 C C . GLU A 1 92 ? -22.531 -3.683 20.114 1.00 95.88 92 GLU A C 1
ATOM 744 O O . GLU A 1 92 ? -22.833 -3.826 21.302 1.00 95.88 92 GLU A O 1
ATOM 749 N N . LYS A 1 93 ? -22.280 -4.727 19.319 1.00 97.44 93 LYS A N 1
ATOM 750 C CA . LYS A 1 93 ? -22.460 -6.118 19.754 1.00 97.44 93 LYS A CA 1
ATOM 751 C C . LYS A 1 93 ? -21.441 -6.545 20.799 1.00 97.44 93 LYS A C 1
ATOM 753 O O . LYS A 1 93 ? -21.793 -7.270 21.726 1.00 97.44 93 LYS A O 1
ATOM 758 N N . TYR A 1 94 ? -20.206 -6.056 20.707 1.00 98.06 94 TYR A N 1
ATOM 759 C CA . TYR A 1 94 ? -19.193 -6.288 21.731 1.00 98.06 94 TYR A CA 1
ATOM 760 C C . TYR A 1 94 ? -19.640 -5.720 23.082 1.00 98.06 94 TYR A C 1
ATOM 762 O O . TYR A 1 94 ? -19.582 -6.427 24.085 1.00 98.06 94 TYR A O 1
ATOM 770 N N . ASN A 1 95 ? -20.147 -4.481 23.115 1.00 97.62 95 ASN A N 1
ATOM 771 C CA . ASN A 1 95 ? -20.657 -3.869 24.346 1.00 97.62 95 ASN A CA 1
ATOM 772 C C . ASN A 1 95 ? -21.858 -4.638 24.914 1.00 97.62 95 ASN A C 1
ATOM 774 O O . ASN A 1 95 ? -21.934 -4.847 26.126 1.00 97.62 95 ASN A O 1
ATOM 778 N N . LEU A 1 96 ? -22.767 -5.092 24.045 1.00 97.75 96 LEU A N 1
ATOM 779 C CA . LEU A 1 96 ? -23.922 -5.897 24.438 1.00 97.75 96 LEU A CA 1
ATOM 780 C C . LEU A 1 96 ? -23.489 -7.216 25.093 1.00 97.75 96 LEU A C 1
ATOM 782 O O . LEU A 1 96 ? -23.887 -7.503 26.221 1.00 97.75 96 LEU A O 1
ATOM 786 N N . TYR A 1 97 ? -22.640 -7.996 24.425 1.00 98.12 97 TYR A N 1
ATOM 787 C CA . TYR A 1 97 ? -22.173 -9.284 24.943 1.00 98.12 97 TYR A CA 1
ATOM 788 C C . TYR A 1 97 ? -21.288 -9.137 26.178 1.00 98.12 97 TYR A C 1
ATOM 790 O O . TYR A 1 97 ? -21.438 -9.913 27.118 1.00 98.12 97 TYR A O 1
ATOM 798 N N . SER A 1 98 ? -20.436 -8.111 26.223 1.00 97.81 98 SER A N 1
ATOM 799 C CA . SER A 1 98 ? -19.615 -7.815 27.400 1.00 97.81 98 SER A CA 1
ATOM 800 C C . SER A 1 98 ? -20.451 -7.400 28.613 1.00 97.81 98 SER A C 1
ATOM 802 O O . SER A 1 98 ? -19.990 -7.570 29.737 1.00 97.81 98 SER A O 1
ATOM 804 N N . SER A 1 99 ? -21.654 -6.854 28.407 1.00 97.88 99 SER A N 1
ATOM 805 C CA . SER A 1 99 ? -22.579 -6.507 29.497 1.00 97.88 99 SER A CA 1
ATOM 806 C C . SER A 1 99 ? -23.405 -7.707 29.961 1.00 97.88 99 SER A C 1
ATOM 808 O O . SER A 1 99 ? -23.732 -7.808 31.140 1.00 97.88 99 SER A O 1
ATOM 810 N N . GLN A 1 100 ? -23.757 -8.608 29.041 1.00 97.81 100 GLN A N 1
ATOM 811 C CA . GLN A 1 100 ? -24.525 -9.820 29.347 1.00 97.81 100 GLN A CA 1
ATOM 812 C C . GLN A 1 100 ? -23.689 -10.876 30.070 1.00 97.81 100 GLN A C 1
ATOM 814 O O . GLN A 1 100 ? -24.197 -11.538 30.971 1.00 97.81 100 GLN A O 1
ATOM 819 N N . ASP A 1 101 ? -22.423 -11.026 29.684 1.00 96.31 101 ASP A N 1
ATOM 820 C CA . ASP A 1 101 ? -21.498 -11.953 30.325 1.00 96.31 101 ASP A CA 1
ATOM 821 C C . ASP A 1 101 ? -20.135 -11.284 30.572 1.00 96.31 101 ASP A C 1
ATOM 823 O O . ASP A 1 101 ? -19.207 -11.423 29.770 1.00 96.31 101 ASP A O 1
ATOM 827 N N . PRO A 1 102 ? -19.990 -10.560 31.697 1.00 96.81 102 PRO A N 1
ATOM 828 C CA . PRO A 1 102 ? -18.729 -9.921 32.067 1.00 96.81 102 PRO A CA 1
ATOM 829 C C . PRO A 1 102 ? -17.612 -10.916 32.413 1.00 96.81 102 PRO A C 1
ATOM 831 O O . PRO A 1 102 ? -16.453 -10.514 32.503 1.00 96.81 102 PRO A O 1
ATOM 834 N N . SER A 1 103 ? -17.946 -12.191 32.650 1.00 98.06 103 SER A N 1
ATOM 835 C CA . SER A 1 103 ? -16.967 -13.234 32.971 1.00 98.06 103 SER A CA 1
ATOM 836 C C . SER A 1 103 ? -16.373 -13.882 31.719 1.00 98.06 103 SER A C 1
ATOM 838 O O . SER A 1 103 ? -15.338 -14.547 31.817 1.00 98.06 103 SER A O 1
ATOM 840 N N . SER A 1 104 ? -17.007 -13.704 30.556 1.00 97.38 104 SER A N 1
ATOM 841 C CA . SER A 1 104 ? -16.521 -14.229 29.282 1.00 97.38 104 SER A CA 1
ATOM 842 C C . SER A 1 104 ? -15.191 -13.576 28.866 1.00 97.38 104 SER A C 1
ATOM 844 O O . SER A 1 104 ? -15.055 -12.349 28.904 1.00 97.38 104 SER A O 1
ATOM 846 N N . PRO A 1 105 ? -14.203 -14.351 28.379 1.00 98.19 105 PRO A N 1
ATOM 847 C CA . PRO A 1 105 ? -12.986 -13.795 27.799 1.00 98.19 105 PRO A CA 1
ATOM 848 C C . PRO A 1 105 ? -13.287 -12.928 26.568 1.00 98.19 105 PRO A C 1
ATOM 850 O O . PRO A 1 105 ? -14.063 -13.311 25.691 1.00 98.19 105 PRO A O 1
ATOM 853 N N . ALA A 1 106 ? -12.584 -11.800 26.418 1.00 97.62 106 ALA A N 1
ATOM 854 C CA . ALA A 1 106 ? -12.750 -10.887 25.277 1.00 97.62 106 ALA A CA 1
ATOM 855 C C . ALA A 1 106 ? -12.613 -11.581 23.904 1.00 97.62 106 ALA A C 1
ATOM 857 O O . ALA A 1 106 ? -13.255 -11.184 22.929 1.00 97.62 106 ALA A O 1
ATOM 858 N N . GLN A 1 107 ? -11.799 -12.639 23.820 1.00 97.88 107 GLN A N 1
ATOM 859 C CA . GLN A 1 107 ? -11.634 -13.438 22.603 1.00 97.88 107 GLN A CA 1
ATOM 860 C C . GLN A 1 107 ? -12.911 -14.201 22.219 1.00 97.88 107 GLN A C 1
ATOM 862 O O . GLN A 1 107 ? -13.237 -14.273 21.034 1.00 97.88 107 GLN A O 1
ATOM 867 N N . GLU A 1 108 ? -13.661 -14.724 23.192 1.00 98.00 108 GLU A N 1
ATOM 868 C CA . GLU A 1 108 ? -14.919 -15.436 22.937 1.00 98.00 108 GLU A CA 1
ATOM 869 C C . GLU A 1 108 ? -16.017 -14.475 22.482 1.00 98.00 108 GLU A C 1
ATOM 871 O O . GLU A 1 108 ? -16.727 -14.763 21.516 1.00 98.00 108 GLU A O 1
ATOM 876 N N . ILE A 1 109 ? -16.082 -13.287 23.092 1.00 98.31 109 ILE A N 1
ATOM 877 C CA . ILE A 1 109 ? -16.983 -12.211 22.663 1.00 98.31 109 ILE A CA 1
ATOM 878 C C . ILE A 1 109 ? -16.661 -11.797 21.222 1.00 98.31 109 ILE A C 1
ATOM 880 O O . ILE A 1 109 ? -17.543 -11.789 20.366 1.00 98.31 109 ILE A O 1
ATOM 884 N N . THR A 1 110 ? -15.385 -11.530 20.923 1.00 98.06 110 THR A N 1
ATOM 885 C CA . THR A 1 110 ? -14.908 -11.170 19.575 1.00 98.06 110 THR A CA 1
ATOM 886 C C . THR A 1 110 ? -15.288 -12.236 18.542 1.00 98.06 110 THR A C 1
ATOM 888 O O . THR A 1 110 ? -15.740 -11.907 17.439 1.00 98.06 110 THR A O 1
ATOM 891 N N . LYS A 1 111 ? -15.128 -13.521 18.892 1.00 98.25 111 LYS A N 1
ATOM 892 C CA . LYS A 1 111 ? -15.490 -14.652 18.030 1.00 98.25 111 LYS A CA 1
ATOM 893 C C . LYS A 1 111 ? -16.995 -14.689 17.765 1.00 98.25 111 LYS A C 1
ATOM 895 O O . LYS A 1 111 ? -17.385 -14.774 16.602 1.00 98.25 111 LYS A O 1
ATOM 900 N N . ARG A 1 112 ? -17.820 -14.532 18.804 1.00 98.00 112 ARG A N 1
ATOM 901 C CA . ARG A 1 112 ? -19.286 -14.506 18.689 1.00 98.00 112 ARG A CA 1
ATOM 902 C C . ARG A 1 112 ? -19.766 -13.358 17.795 1.00 98.00 112 ARG A C 1
ATOM 904 O O . ARG A 1 112 ? -20.547 -13.595 16.880 1.00 98.00 112 ARG A O 1
ATOM 911 N N . VAL A 1 113 ? -19.231 -12.147 17.984 1.00 98.31 113 VAL A N 1
ATOM 912 C CA . VAL A 1 113 ? -19.524 -10.984 17.120 1.00 98.31 113 VAL A CA 1
ATOM 913 C C . VAL A 1 113 ? -19.133 -11.268 15.663 1.00 98.31 113 VAL A C 1
ATOM 915 O O . VAL A 1 113 ? -19.887 -10.977 14.737 1.00 98.31 113 VAL A O 1
ATOM 918 N N . SER A 1 114 ? -17.967 -11.878 15.440 1.00 97.69 114 SER A N 1
ATOM 919 C CA . SER A 1 114 ? -17.493 -12.209 14.089 1.00 97.69 114 SER A CA 1
ATOM 920 C C . SER A 1 114 ? -18.350 -13.281 13.404 1.00 97.69 114 SER A C 1
ATOM 922 O O . SER A 1 114 ? -18.550 -13.222 12.189 1.00 97.69 114 SER A O 1
ATOM 924 N N . GLU A 1 115 ? -18.837 -14.273 14.153 1.00 98.06 115 GLU A N 1
ATOM 925 C CA . GLU A 1 115 ? -19.750 -15.312 13.663 1.00 98.06 115 GLU A CA 1
ATOM 926 C C . GLU A 1 115 ? -21.126 -14.733 13.322 1.00 98.06 115 GLU A C 1
ATOM 928 O O . GLU A 1 115 ? -21.626 -14.999 12.229 1.00 98.06 115 GLU A O 1
ATOM 933 N N . GLU A 1 116 ? -21.683 -13.870 14.175 1.00 98.00 116 GLU A N 1
ATOM 934 C CA . GLU A 1 116 ? -22.944 -13.167 13.906 1.00 98.00 116 GLU A CA 1
ATOM 935 C C . GLU A 1 116 ? -22.826 -12.298 12.639 1.00 98.00 116 GLU A C 1
ATOM 937 O O . GLU A 1 116 ? -23.645 -12.413 11.729 1.00 98.00 116 GLU A O 1
ATOM 942 N N . TRP A 1 117 ? -21.738 -11.528 12.484 1.00 97.69 117 TRP A N 1
ATOM 943 C CA . TRP A 1 117 ? -21.488 -10.742 11.265 1.00 97.69 117 TRP A CA 1
ATOM 944 C C . TRP A 1 117 ? -21.459 -11.595 9.989 1.00 97.69 117 TRP A C 1
ATOM 946 O O . TRP A 1 117 ? -21.885 -11.158 8.917 1.00 97.69 117 TRP A O 1
ATOM 956 N N . ARG A 1 118 ? -20.939 -12.824 10.060 1.00 97.62 118 ARG A N 1
ATOM 957 C CA . ARG A 1 118 ? -20.885 -13.726 8.897 1.00 97.62 118 ARG A CA 1
ATOM 958 C C . ARG A 1 118 ? -22.268 -14.219 8.480 1.00 97.62 118 ARG A C 1
ATOM 960 O O . ARG A 1 118 ? -22.443 -14.453 7.287 1.00 97.62 118 ARG A O 1
ATOM 967 N N . GLN A 1 119 ? -23.212 -14.324 9.415 1.00 97.75 119 GLN A N 1
ATOM 968 C CA . GLN A 1 119 ? -24.584 -14.768 9.149 1.00 97.75 119 GLN A CA 1
ATOM 969 C C . GLN A 1 119 ? -25.433 -13.696 8.456 1.00 97.75 119 GLN A C 1
ATOM 971 O O . GLN A 1 119 ? -26.333 -14.043 7.697 1.00 97.75 119 GLN A O 1
ATOM 976 N N . PHE A 1 120 ? -25.107 -12.412 8.636 1.00 96.19 120 PHE A N 1
ATOM 977 C CA . PHE A 1 120 ? -25.806 -11.325 7.950 1.00 96.19 120 PHE A CA 1
ATOM 978 C C . PHE A 1 120 ? -25.646 -11.384 6.423 1.00 96.19 120 PHE A C 1
ATOM 980 O O . PHE A 1 120 ? -24.538 -11.545 5.878 1.00 96.19 120 PHE A O 1
ATOM 987 N N . SER A 1 121 ? -26.758 -11.153 5.732 1.00 97.31 121 SER A N 1
ATOM 988 C CA . SER A 1 121 ? -26.820 -10.940 4.288 1.00 97.31 121 SER A CA 1
ATOM 989 C C . SER A 1 121 ? -26.102 -9.647 3.873 1.00 97.31 121 SER A C 1
ATOM 991 O O . SER A 1 121 ? -25.741 -8.796 4.691 1.00 97.31 121 SER A O 1
ATOM 993 N N . LYS A 1 122 ? -25.861 -9.477 2.566 1.00 94.06 122 LYS A N 1
ATOM 994 C CA . LYS A 1 122 ? -25.241 -8.245 2.043 1.00 94.06 122 LYS A CA 1
ATOM 995 C C . LYS A 1 122 ? -26.109 -7.006 2.294 1.00 94.06 122 LYS A C 1
ATOM 997 O O . LYS A 1 122 ? -25.549 -5.942 2.549 1.00 94.06 122 LYS A O 1
ATOM 1002 N N . ASP A 1 123 ? -27.431 -7.148 2.250 1.00 92.94 123 ASP A N 1
ATOM 1003 C CA . ASP A 1 123 ? -28.366 -6.033 2.429 1.00 92.94 123 ASP A CA 1
ATOM 1004 C C . ASP A 1 123 ? -28.413 -5.565 3.887 1.00 92.94 123 ASP A C 1
ATOM 1006 O O . ASP A 1 123 ? -28.358 -4.366 4.158 1.00 92.94 123 ASP A O 1
ATOM 1010 N N . GLU A 1 124 ? -28.371 -6.492 4.843 1.00 93.75 124 GLU A N 1
ATOM 1011 C CA . GLU A 1 124 ? -28.290 -6.144 6.266 1.00 93.75 124 GLU A CA 1
ATOM 1012 C C . GLU A 1 124 ? -26.937 -5.509 6.617 1.00 93.75 124 GLU A C 1
ATOM 1014 O O . GLU A 1 124 ? -26.877 -4.501 7.319 1.00 93.75 124 GLU A O 1
ATOM 1019 N N . LYS A 1 125 ? -25.831 -6.019 6.056 1.00 94.25 125 LYS A N 1
ATOM 1020 C CA . LYS A 1 125 ? -24.501 -5.391 6.208 1.00 94.25 125 LYS A CA 1
ATOM 1021 C C . LYS A 1 125 ? -24.458 -3.970 5.655 1.00 94.25 125 LYS A C 1
ATOM 1023 O O . LYS A 1 125 ? -23.703 -3.135 6.157 1.00 94.25 125 LYS A O 1
ATOM 1028 N N . LYS A 1 126 ? -25.242 -3.703 4.608 1.00 89.31 126 LYS A N 1
ATOM 1029 C CA . LYS A 1 126 ? -25.404 -2.375 4.020 1.00 89.31 126 LYS A CA 1
ATOM 1030 C C . LYS A 1 126 ? -26.221 -1.469 4.944 1.00 89.31 126 LYS A C 1
ATOM 1032 O O . LYS A 1 126 ? -25.834 -0.318 5.113 1.00 89.31 126 LYS A O 1
ATOM 1037 N N . HIS A 1 127 ? -27.265 -1.977 5.597 1.00 90.31 127 HIS A N 1
ATOM 1038 C CA . HIS A 1 127 ? -28.057 -1.220 6.575 1.00 90.31 127 HIS A CA 1
ATOM 1039 C C . HIS A 1 127 ? -27.203 -0.656 7.723 1.00 90.31 127 HIS A C 1
ATOM 1041 O O . HIS A 1 127 ? -27.279 0.539 8.006 1.00 90.31 127 HIS A O 1
ATOM 1047 N N . TRP A 1 128 ? -26.271 -1.456 8.254 1.00 89.75 128 TRP A N 1
ATOM 1048 C CA . TRP A 1 128 ? -25.304 -1.019 9.274 1.00 89.75 128 TRP A CA 1
ATOM 1049 C C . TRP A 1 128 ? -24.421 0.164 8.846 1.00 89.75 128 TRP A C 1
ATOM 1051 O O . TRP A 1 128 ? -23.968 0.930 9.697 1.00 89.75 128 TRP A O 1
ATOM 1061 N N . ALA A 1 129 ? -24.186 0.348 7.540 1.00 83.69 129 ALA A N 1
ATOM 1062 C CA . ALA A 1 129 ? -23.489 1.522 7.016 1.00 83.69 129 ALA A CA 1
ATOM 1063 C C . ALA A 1 129 ? -24.380 2.781 7.012 1.00 83.69 129 ALA A C 1
ATOM 1065 O O . ALA A 1 129 ? -23.887 3.884 7.234 1.00 83.69 129 ALA A O 1
ATOM 1066 N N . TYR A 1 130 ? -25.684 2.640 6.766 1.00 82.94 130 TYR A N 1
ATOM 1067 C CA . TYR A 1 130 ? -26.602 3.782 6.702 1.00 82.94 130 TYR A CA 1
ATOM 1068 C C . TYR A 1 130 ? -26.998 4.293 8.085 1.00 82.94 130 TYR A C 1
ATOM 1070 O O . TYR A 1 130 ? -26.898 5.494 8.323 1.00 82.94 130 TYR A O 1
ATOM 1078 N N . GLU A 1 131 ? -27.395 3.408 9.004 1.00 83.69 131 GLU A N 1
ATOM 1079 C CA . GLU A 1 131 ? -27.884 3.824 10.331 1.00 83.69 131 GLU A CA 1
ATOM 1080 C C . GLU A 1 131 ? -26.820 4.551 11.162 1.00 83.69 131 GLU A C 1
ATOM 1082 O O . GLU A 1 131 ? -27.134 5.459 11.925 1.00 83.69 131 GLU A O 1
ATOM 1087 N N . ASN A 1 132 ? -25.543 4.221 10.953 1.00 80.62 132 ASN A N 1
ATOM 1088 C CA . ASN A 1 132 ? -24.420 4.832 11.666 1.00 80.62 132 ASN A CA 1
ATOM 1089 C C . ASN A 1 132 ? -23.824 6.065 10.952 1.00 80.62 132 ASN A C 1
ATOM 1091 O O . ASN A 1 132 ? -22.742 6.526 11.319 1.00 80.62 132 ASN A O 1
ATOM 1095 N N . GLY A 1 133 ? -24.506 6.602 9.930 1.00 69.69 133 GLY A N 1
ATOM 1096 C CA . GLY A 1 133 ? -24.128 7.855 9.265 1.00 69.69 133 GLY A CA 1
ATOM 1097 C C . GLY A 1 133 ? -22.934 7.762 8.306 1.00 69.69 133 GLY A C 1
ATOM 1098 O O . GLY A 1 133 ? -22.344 8.788 7.976 1.00 69.69 133 GLY A O 1
ATOM 1099 N N . TYR A 1 134 ? -22.558 6.561 7.845 1.00 63.00 134 TYR A N 1
ATOM 1100 C CA . TYR A 1 134 ? -21.427 6.375 6.919 1.00 63.00 134 TYR A CA 1
ATOM 1101 C C . TYR A 1 134 ? -21.769 6.747 5.473 1.00 63.00 134 TYR A C 1
ATOM 1103 O O . TYR A 1 134 ? -20.921 7.185 4.698 1.00 63.00 134 TYR A O 1
ATOM 1111 N N . MET A 1 135 ? -23.029 6.569 5.097 1.00 56.53 135 MET A N 1
ATOM 1112 C CA . MET A 1 135 ? -23.561 7.052 3.835 1.00 56.53 135 MET A CA 1
ATOM 1113 C C . MET A 1 135 ? -24.475 8.215 4.188 1.00 56.53 135 MET A C 1
ATOM 1115 O O . MET A 1 135 ? -25.567 7.989 4.711 1.00 56.53 135 MET A O 1
ATOM 1119 N N . SER A 1 136 ? -24.036 9.451 3.926 1.00 54.16 136 SER A N 1
ATOM 1120 C CA . SER A 1 136 ? -24.960 10.582 3.894 1.00 54.16 136 SER A CA 1
ATOM 1121 C C . SER A 1 136 ? -26.158 10.147 3.066 1.00 54.16 136 SER A C 1
ATOM 1123 O O . SER A 1 136 ? -25.986 9.700 1.925 1.00 54.16 136 SER A O 1
ATOM 1125 N N . SER A 1 137 ? -27.351 10.212 3.661 1.00 50.09 137 SER A N 1
ATOM 1126 C CA . SER A 1 137 ? -28.581 10.005 2.909 1.00 50.09 137 SER A CA 1
ATOM 1127 C C . SER A 1 137 ? -28.471 10.858 1.642 1.00 50.09 137 SER A C 1
ATOM 1129 O O . SER A 1 137 ? -28.061 12.021 1.749 1.00 50.09 137 SER A O 1
ATOM 1131 N N . PRO A 1 138 ? -28.696 10.296 0.445 1.00 47.31 138 PRO A N 1
ATOM 1132 C CA . PRO A 1 138 ? -28.493 11.030 -0.792 1.00 47.31 138 PRO A CA 1
ATOM 1133 C C . PRO A 1 138 ? -29.499 12.190 -0.837 1.00 47.31 138 PRO A C 1
ATOM 1135 O O . PRO A 1 138 ? -30.629 11.995 -1.268 1.00 47.31 138 PRO A O 1
ATOM 1138 N N . GLY A 1 139 ? -29.135 13.384 -0.343 1.00 44.03 139 GLY A N 1
ATOM 1139 C CA . GLY A 1 139 ? -30.049 14.528 -0.406 1.00 44.03 139 GLY A CA 1
ATOM 1140 C C . GLY A 1 139 ? -29.809 15.786 0.435 1.00 44.03 139 GLY A C 1
ATOM 1141 O O . GLY A 1 139 ? -30.408 16.796 0.086 1.00 44.03 139 GLY A O 1
ATOM 1142 N N . THR A 1 140 ? -28.988 15.821 1.491 1.00 46.78 140 THR A N 1
ATOM 1143 C CA . THR A 1 140 ? -28.963 17.020 2.367 1.00 46.78 140 THR A CA 1
ATOM 1144 C C . THR A 1 140 ? -27.568 17.382 2.879 1.00 46.78 140 THR A C 1
ATOM 1146 O O . THR A 1 140 ? -27.095 16.856 3.880 1.00 46.78 140 THR A O 1
ATOM 1149 N N . SER A 1 141 ? -26.910 18.325 2.197 1.00 38.22 141 SER A N 1
ATOM 1150 C CA . SER A 1 141 ? -25.694 18.995 2.678 1.00 38.22 141 SER A CA 1
ATOM 1151 C C . SER A 1 141 ? -26.015 20.458 2.988 1.00 38.22 141 SER A C 1
ATOM 1153 O O . SER A 1 141 ? -26.275 21.243 2.078 1.00 38.22 141 SER A O 1
ATOM 1155 N N . THR A 1 142 ? -26.017 20.822 4.269 1.00 38.88 142 THR A N 1
ATOM 1156 C CA . THR A 1 142 ? -26.052 22.213 4.743 1.00 38.88 142 THR A CA 1
ATOM 1157 C C . THR A 1 142 ? -24.666 22.577 5.266 1.00 38.88 142 THR A C 1
ATOM 1159 O O . THR A 1 142 ? -24.247 22.085 6.311 1.00 38.88 142 THR A O 1
ATOM 1162 N N . HIS A 1 143 ? -23.948 23.418 4.522 1.00 33.91 143 HIS A N 1
ATOM 1163 C CA . HIS A 1 143 ? -22.674 24.009 4.930 1.00 33.91 143 HIS A CA 1
ATOM 1164 C C . HIS A 1 143 ? -22.917 25.081 6.005 1.00 33.91 143 HIS A C 1
ATOM 1166 O O . HIS A 1 143 ? -23.678 26.018 5.774 1.00 33.91 143 HIS A O 1
ATOM 1172 N N . THR A 1 144 ? -22.248 24.979 7.153 1.00 41.00 144 THR A N 1
ATOM 1173 C CA . THR A 1 144 ? -22.130 26.078 8.124 1.00 41.00 144 THR A CA 1
ATOM 1174 C C . THR A 1 144 ? -20.695 26.592 8.125 1.00 41.00 144 THR A C 1
ATOM 1176 O O . THR A 1 144 ? -19.789 25.897 8.588 1.00 41.00 144 THR A O 1
ATOM 1179 N N . ASP A 1 145 ? -20.499 27.802 7.600 1.00 33.69 145 ASP A N 1
ATOM 1180 C CA . ASP A 1 145 ? -19.232 28.534 7.636 1.00 33.69 145 ASP A CA 1
ATOM 1181 C C . ASP A 1 145 ? -18.917 28.994 9.063 1.00 33.69 145 ASP A C 1
ATOM 1183 O O . ASP A 1 145 ? -19.701 29.699 9.697 1.00 33.69 145 ASP A O 1
ATOM 1187 N N . SER A 1 146 ? -17.749 28.602 9.572 1.00 38.88 146 SER A N 1
ATOM 1188 C CA . SER A 1 146 ? -17.194 29.120 10.825 1.00 38.88 146 SER A CA 1
ATOM 1189 C C . SER A 1 146 ? -16.011 30.028 10.513 1.00 38.88 146 SER A C 1
ATOM 1191 O O . SER A 1 146 ? -14.888 29.573 10.298 1.00 38.88 146 SER A O 1
ATOM 1193 N N . THR A 1 147 ? -16.278 31.330 10.487 1.00 34.66 147 THR A N 1
ATOM 1194 C CA . THR A 1 147 ? -15.271 32.382 10.332 1.00 34.66 147 THR A CA 1
ATOM 1195 C C . THR A 1 147 ? -14.574 32.618 11.672 1.00 34.66 147 THR A C 1
ATOM 1197 O O . THR A 1 147 ? -15.146 33.215 12.580 1.00 34.66 147 THR A O 1
ATOM 1200 N N . VAL A 1 148 ? -13.329 32.156 11.811 1.00 39.50 148 VAL A N 1
ATOM 1201 C CA . VAL A 1 148 ? -12.473 32.456 12.971 1.00 39.50 148 VAL A CA 1
ATOM 1202 C C . VAL A 1 148 ? -11.663 33.720 12.675 1.00 39.50 148 VAL A C 1
ATOM 1204 O O . VAL A 1 148 ? -10.737 33.708 11.868 1.00 39.50 148 VAL A O 1
ATOM 1207 N N . THR A 1 149 ? -12.005 34.828 13.331 1.00 42.50 149 THR A N 1
ATOM 1208 C CA . THR A 1 149 ? -11.251 36.089 13.284 1.00 42.50 149 THR A CA 1
ATOM 1209 C C . THR A 1 149 ? -10.051 36.033 14.237 1.00 42.50 149 THR A C 1
ATOM 1211 O O . THR A 1 149 ? -10.221 36.076 15.454 1.00 42.50 149 THR A O 1
ATOM 1214 N N . SER A 1 150 ? -8.832 35.935 13.695 1.00 51.97 150 SER A N 1
ATOM 1215 C CA . SER A 1 150 ? -7.574 36.005 14.456 1.00 51.97 150 SER A CA 1
ATOM 1216 C C . SER A 1 150 ? -7.132 37.465 14.648 1.00 51.97 150 SER A C 1
ATOM 1218 O O . SER A 1 150 ? -6.896 38.184 13.681 1.00 51.97 150 SER A O 1
ATOM 1220 N N . SER A 1 151 ? -7.031 37.898 15.909 1.00 47.78 151 SER A N 1
ATOM 1221 C CA . SER A 1 151 ? -6.677 39.253 16.368 1.00 47.78 151 SER A CA 1
ATOM 1222 C C . SER A 1 151 ? -5.152 39.468 16.475 1.00 47.78 151 SER A C 1
ATOM 1224 O O . SER A 1 151 ? -4.649 39.886 17.520 1.00 47.78 151 SER A O 1
ATOM 1226 N N . ALA A 1 152 ? -4.385 39.153 15.430 1.00 68.50 152 ALA A N 1
ATOM 1227 C CA . ALA A 1 152 ? -2.956 39.478 15.390 1.00 68.50 152 ALA A CA 1
ATOM 1228 C C . ALA A 1 152 ? -2.724 40.832 14.698 1.00 68.50 152 ALA A C 1
ATOM 1230 O O . ALA A 1 152 ? -3.294 41.097 13.641 1.00 68.50 152 ALA A O 1
ATOM 1231 N N . ASP A 1 153 ? -1.872 41.680 15.283 1.00 78.88 153 ASP A N 1
ATOM 1232 C CA . ASP A 1 153 ? -1.462 42.957 14.690 1.00 78.88 153 ASP A CA 1
ATOM 1233 C C . ASP A 1 153 ? -0.825 42.735 13.292 1.00 78.88 153 ASP A C 1
ATOM 1235 O O . ASP A 1 153 ? 0.144 41.970 13.174 1.00 78.88 153 ASP A O 1
ATOM 1239 N N . PRO A 1 154 ? -1.328 43.390 12.224 1.00 80.31 154 PRO A N 1
ATOM 1240 C CA . PRO A 1 154 ? -0.857 43.189 10.852 1.00 80.31 154 PRO A CA 1
ATOM 1241 C C . PRO A 1 154 ? 0.649 43.402 10.651 1.00 80.31 154 PRO A C 1
ATOM 1243 O O . PRO A 1 154 ? 1.253 42.737 9.803 1.00 80.31 154 PRO A O 1
ATOM 1246 N N . GLN A 1 155 ? 1.288 44.291 11.423 1.00 76.56 155 GLN A N 1
ATOM 1247 C CA . GLN A 1 155 ? 2.737 44.505 11.309 1.00 76.56 155 GLN A CA 1
ATOM 1248 C C . GLN A 1 155 ? 3.541 43.303 11.811 1.00 76.56 155 GLN A C 1
ATOM 1250 O O . GLN A 1 155 ? 4.583 42.971 11.240 1.00 76.56 155 GLN A O 1
ATOM 1255 N N . THR A 1 156 ? 3.049 42.620 12.842 1.00 70.06 156 THR A N 1
ATOM 1256 C CA . THR A 1 156 ? 3.686 41.420 13.394 1.00 70.06 156 THR A CA 1
ATOM 1257 C C . THR A 1 156 ? 3.594 40.243 12.420 1.00 70.06 156 THR A C 1
ATOM 1259 O O . THR A 1 156 ? 4.589 39.551 12.195 1.00 70.06 156 THR A O 1
ATOM 1262 N N . VAL A 1 157 ? 2.441 40.063 11.766 1.00 70.06 157 VAL A N 1
ATOM 1263 C CA . VAL A 1 157 ? 2.250 39.030 10.728 1.00 70.06 157 VAL A CA 1
ATOM 1264 C C . VAL A 1 157 ? 3.174 39.276 9.534 1.00 70.06 157 VAL A C 1
ATOM 1266 O O . VAL A 1 157 ? 3.812 38.345 9.045 1.00 70.06 157 VAL A O 1
ATOM 1269 N N . ARG A 1 158 ? 3.308 40.535 9.102 1.00 77.25 158 ARG A N 1
ATOM 1270 C CA . ARG A 1 158 ? 4.191 40.905 7.990 1.00 77.25 158 ARG A CA 1
ATOM 1271 C C . ARG A 1 158 ? 5.665 40.623 8.292 1.00 77.25 158 ARG A C 1
ATOM 1273 O O . ARG A 1 158 ? 6.333 40.004 7.473 1.00 77.25 158 ARG A O 1
ATOM 1280 N N . LYS A 1 159 ? 6.151 40.993 9.482 1.00 75.06 159 LYS A N 1
ATOM 1281 C CA . LYS A 1 159 ? 7.537 40.704 9.901 1.00 75.06 159 LYS A CA 1
ATOM 1282 C C . LYS A 1 159 ? 7.819 39.204 10.000 1.00 75.06 159 LYS A C 1
ATOM 1284 O O . LYS A 1 159 ? 8.898 38.758 9.623 1.00 75.06 159 LYS A O 1
ATOM 1289 N N . ALA A 1 160 ? 6.855 38.418 10.484 1.00 68.50 160 ALA A N 1
ATOM 1290 C CA . ALA A 1 160 ? 6.984 36.964 10.522 1.00 68.50 160 ALA A CA 1
ATOM 1291 C C . ALA A 1 160 ? 7.019 36.353 9.110 1.00 68.50 160 ALA A C 1
ATOM 1293 O O . ALA A 1 160 ? 7.803 35.440 8.861 1.00 68.50 160 ALA A O 1
ATOM 1294 N N . ALA A 1 161 ? 6.212 36.872 8.179 1.00 70.38 161 ALA A N 1
ATOM 1295 C CA . ALA A 1 161 ? 6.217 36.436 6.785 1.00 70.38 161 ALA A CA 1
ATOM 1296 C C . ALA A 1 161 ? 7.550 36.751 6.082 1.00 70.38 161 ALA A C 1
ATOM 1298 O O . ALA A 1 161 ? 8.104 35.871 5.428 1.00 70.38 161 ALA A O 1
ATOM 1299 N N . GLU A 1 162 ? 8.096 37.956 6.275 1.00 78.75 162 GLU A N 1
ATOM 1300 C CA . GLU A 1 162 ? 9.407 38.359 5.741 1.00 78.75 162 GLU A CA 1
ATOM 1301 C C . GLU A 1 162 ? 10.531 37.454 6.291 1.00 78.75 162 GLU A C 1
ATOM 1303 O O . GLU A 1 162 ? 11.315 36.904 5.522 1.00 78.75 162 GLU A O 1
ATOM 1308 N N . ALA A 1 163 ? 10.536 37.168 7.600 1.00 71.56 163 ALA A N 1
ATOM 1309 C CA . ALA A 1 163 ? 11.521 36.267 8.209 1.00 71.56 163 ALA A CA 1
ATOM 1310 C C . ALA A 1 163 ? 11.424 34.810 7.707 1.00 71.56 163 ALA A C 1
ATOM 1312 O O . ALA A 1 163 ? 12.440 34.123 7.584 1.00 71.56 163 ALA A O 1
ATOM 1313 N N . LEU A 1 164 ? 10.214 34.317 7.418 1.00 72.00 164 LEU A N 1
ATOM 1314 C CA . LEU A 1 164 ? 10.019 32.988 6.827 1.00 72.00 164 LEU A CA 1
ATOM 1315 C C . LEU A 1 164 ? 10.472 32.939 5.363 1.00 72.00 164 LEU A C 1
ATOM 1317 O O . LEU A 1 164 ? 10.987 31.908 4.924 1.00 72.00 164 LEU A O 1
ATOM 1321 N N . GLN A 1 165 ? 10.304 34.034 4.621 1.00 76.12 165 GLN A N 1
ATOM 1322 C CA . GLN A 1 165 ? 10.775 34.147 3.245 1.00 76.12 165 GLN A CA 1
ATOM 1323 C C . GLN A 1 165 ? 12.308 34.153 3.184 1.00 76.12 165 GLN A C 1
ATOM 1325 O O . GLN A 1 165 ? 12.877 33.387 2.406 1.00 76.12 165 GLN A O 1
ATOM 1330 N N . ASP A 1 166 ? 12.967 34.918 4.056 1.00 73.69 166 ASP A N 1
ATOM 1331 C CA . ASP A 1 166 ? 14.431 34.930 4.174 1.00 73.69 166 ASP A CA 1
ATOM 1332 C C . ASP A 1 166 ? 14.976 33.542 4.547 1.00 73.69 166 ASP A C 1
ATOM 1334 O O . ASP A 1 166 ? 15.912 33.044 3.921 1.00 73.69 166 ASP A O 1
ATOM 1338 N N . LEU A 1 167 ? 14.328 32.852 5.495 1.00 77.31 167 LEU A N 1
ATOM 1339 C CA . LEU A 1 167 ? 14.707 31.489 5.871 1.00 77.31 167 LEU A CA 1
ATOM 1340 C C . LEU A 1 167 ? 14.548 30.497 4.708 1.00 77.31 167 LEU A C 1
ATOM 1342 O O . LEU A 1 167 ? 15.374 29.599 4.549 1.00 77.31 167 LEU A O 1
ATOM 1346 N N . SER A 1 168 ? 13.504 30.646 3.887 1.00 74.50 168 SER A N 1
ATOM 1347 C CA . SER A 1 168 ? 13.314 29.816 2.692 1.00 74.50 168 SER A CA 1
ATOM 1348 C C . SER A 1 168 ? 14.446 30.019 1.683 1.00 74.50 168 SER A C 1
ATOM 1350 O O . SER A 1 168 ? 14.945 29.041 1.126 1.00 74.50 168 SER A O 1
ATOM 1352 N N . ILE A 1 169 ? 14.880 31.267 1.478 1.00 78.69 169 ILE A N 1
ATOM 1353 C CA . ILE A 1 169 ? 15.984 31.608 0.570 1.00 78.69 169 ILE A CA 1
ATOM 1354 C C . ILE A 1 169 ? 17.303 31.004 1.072 1.00 78.69 169 ILE A C 1
ATOM 1356 O O . ILE A 1 169 ? 18.045 30.407 0.286 1.00 78.69 169 ILE A O 1
ATOM 1360 N N . ASP A 1 170 ? 17.579 31.099 2.374 1.00 77.62 170 ASP A N 1
ATOM 1361 C CA . ASP A 1 170 ? 18.786 30.523 2.978 1.00 77.62 170 ASP A CA 1
ATOM 1362 C C . ASP A 1 170 ? 18.800 28.990 2.894 1.00 77.62 170 ASP A C 1
ATOM 1364 O O . ASP A 1 170 ? 19.840 28.388 2.612 1.00 77.62 170 ASP A O 1
ATOM 1368 N N . ILE A 1 171 ? 17.645 28.341 3.071 1.00 74.19 171 ILE A N 1
ATOM 1369 C CA . ILE A 1 171 ? 17.505 26.891 2.895 1.00 74.19 171 ILE A CA 1
ATOM 1370 C C . ILE A 1 171 ? 17.811 26.489 1.446 1.00 74.19 171 ILE A C 1
ATOM 1372 O O . ILE A 1 171 ? 18.597 25.564 1.224 1.00 74.19 171 ILE A O 1
ATOM 1376 N N . ASP A 1 172 ? 17.249 27.187 0.459 1.00 76.31 172 ASP A N 1
ATOM 1377 C CA . ASP A 1 172 ? 17.502 26.902 -0.959 1.00 76.31 172 ASP A CA 1
ATOM 1378 C C . ASP A 1 172 ? 18.972 27.116 -1.339 1.00 76.31 172 ASP A C 1
ATOM 1380 O O . ASP A 1 172 ? 19.546 26.336 -2.113 1.00 76.31 172 ASP A O 1
ATOM 1384 N N . ARG A 1 173 ? 19.611 28.143 -0.767 1.00 81.69 173 ARG A N 1
ATOM 1385 C CA . ARG A 1 173 ? 21.047 28.389 -0.925 1.00 81.69 173 ARG A CA 1
ATOM 1386 C C . ARG A 1 173 ? 21.875 27.246 -0.342 1.00 81.69 173 ARG A C 1
ATOM 1388 O O . ARG A 1 173 ? 22.731 26.714 -1.045 1.00 81.69 173 ARG A O 1
ATOM 1395 N N . LEU A 1 174 ? 21.571 26.801 0.877 1.00 75.69 174 LEU A N 1
ATOM 1396 C CA . LEU A 1 174 ? 22.246 25.663 1.508 1.00 75.69 174 LEU A CA 1
ATOM 1397 C C . LEU A 1 174 ? 22.079 24.372 0.698 1.00 75.69 174 LEU A C 1
ATOM 1399 O O . LEU A 1 174 ? 23.049 23.638 0.510 1.00 75.69 174 LEU A O 1
ATOM 1403 N N . TYR A 1 175 ? 20.885 24.102 0.164 1.00 73.56 175 TYR A N 1
ATOM 1404 C CA . TYR A 1 175 ? 20.666 22.948 -0.715 1.00 73.56 175 TYR A CA 1
ATOM 1405 C C . TYR A 1 175 ? 21.500 23.027 -1.996 1.00 73.56 175 TYR A C 1
ATOM 1407 O O . TYR A 1 175 ? 22.043 22.009 -2.439 1.00 73.56 175 TYR A O 1
ATOM 1415 N N . ARG A 1 176 ? 21.620 24.217 -2.590 1.00 81.38 176 ARG A N 1
ATOM 1416 C CA . ARG A 1 176 ? 22.436 24.441 -3.789 1.00 81.38 176 ARG A CA 1
ATOM 1417 C C . ARG A 1 176 ? 23.921 24.240 -3.501 1.00 81.38 176 ARG A C 1
ATOM 1419 O O . ARG A 1 176 ? 24.571 23.493 -4.232 1.00 81.38 176 ARG A O 1
ATOM 1426 N N . ASP A 1 177 ? 24.429 24.841 -2.432 1.00 79.56 177 ASP A N 1
ATOM 1427 C CA . ASP A 1 177 ? 25.839 24.749 -2.047 1.00 79.56 177 ASP A CA 1
ATOM 1428 C C . ASP A 1 177 ? 26.207 23.308 -1.677 1.00 79.56 177 ASP A C 1
ATOM 1430 O O . ASP A 1 177 ? 27.202 22.775 -2.168 1.00 79.56 177 ASP A O 1
ATOM 1434 N N . PHE A 1 178 ? 25.338 22.611 -0.940 1.00 73.19 178 PHE A N 1
ATOM 1435 C CA . PHE A 1 178 ? 25.514 21.191 -0.636 1.00 73.19 178 PHE A CA 1
ATOM 1436 C C . PHE A 1 178 ? 25.460 20.311 -1.895 1.00 73.19 178 PHE A C 1
ATOM 1438 O O . PHE A 1 178 ? 26.231 19.359 -2.036 1.00 73.19 178 PHE A O 1
ATOM 1445 N N . SER A 1 179 ? 24.578 20.628 -2.849 1.00 77.00 179 SER A N 1
ATOM 1446 C CA . SER A 1 179 ? 24.519 19.919 -4.129 1.00 77.00 179 SER A CA 1
ATOM 1447 C C . SER A 1 179 ? 25.763 20.150 -4.990 1.00 77.00 179 SER A C 1
ATOM 1449 O O . SER A 1 179 ? 26.142 19.238 -5.728 1.00 77.00 179 SER A O 1
ATOM 1451 N N . ASN A 1 180 ? 26.362 21.340 -4.953 1.00 80.19 180 ASN A N 1
ATOM 1452 C CA . ASN A 1 180 ? 27.589 21.653 -5.688 1.00 80.19 180 ASN A CA 1
ATOM 1453 C C . ASN A 1 180 ? 28.791 20.964 -5.049 1.00 80.19 180 ASN A C 1
ATOM 1455 O O . ASN A 1 180 ? 29.499 20.232 -5.736 1.00 80.19 180 ASN A O 1
ATOM 1459 N N . PHE A 1 181 ? 28.920 21.077 -3.727 1.00 76.38 181 PHE A N 1
ATOM 1460 C CA . PHE A 1 181 ? 29.913 20.356 -2.938 1.00 76.38 181 PHE A CA 1
ATOM 1461 C C . PHE A 1 181 ? 29.910 18.862 -3.271 1.00 76.38 181 PHE A C 1
ATOM 1463 O O . PHE A 1 181 ? 30.936 18.277 -3.595 1.00 76.38 181 PHE A O 1
ATOM 1470 N N . ARG A 1 182 ? 28.722 18.249 -3.299 1.00 70.50 182 ARG A N 1
ATOM 1471 C CA . ARG A 1 182 ? 28.543 16.836 -3.644 1.00 70.50 182 ARG A CA 1
ATOM 1472 C C . ARG A 1 182 ? 29.112 16.460 -5.017 1.00 70.50 182 ARG A C 1
ATOM 1474 O O . ARG A 1 182 ? 29.631 15.352 -5.167 1.00 70.50 182 ARG A O 1
ATOM 1481 N N . LYS A 1 183 ? 28.976 17.346 -6.010 1.00 74.56 183 LYS A N 1
ATOM 1482 C CA . LYS A 1 183 ? 29.540 17.147 -7.353 1.00 74.56 183 LYS A CA 1
ATOM 1483 C C . LYS A 1 183 ? 31.063 17.241 -7.321 1.00 74.56 183 LYS A C 1
ATOM 1485 O O . LYS A 1 183 ? 31.706 16.410 -7.949 1.00 74.56 183 LYS A O 1
ATOM 1490 N N . GLU A 1 184 ? 31.613 18.193 -6.569 1.00 71.19 184 GLU A N 1
ATOM 1491 C CA . GLU A 1 184 ? 33.063 18.378 -6.416 1.00 71.19 184 GLU A CA 1
ATOM 1492 C C . GLU A 1 184 ? 33.729 17.174 -5.736 1.00 71.19 184 GLU A C 1
ATOM 1494 O O . GLU A 1 184 ? 34.758 16.699 -6.205 1.00 71.19 184 GLU A O 1
ATOM 1499 N N . VAL A 1 185 ? 33.110 16.604 -4.696 1.00 71.88 185 VAL A N 1
ATOM 1500 C CA . VAL A 1 185 ? 33.669 15.444 -3.972 1.00 71.88 185 VAL A CA 1
ATOM 1501 C C . VAL A 1 185 ? 33.314 14.079 -4.583 1.00 71.88 185 VAL A C 1
ATOM 1503 O O . VAL A 1 185 ? 33.656 13.041 -4.019 1.00 71.88 185 VAL A O 1
ATOM 1506 N N . GLY A 1 186 ? 32.592 14.040 -5.709 1.00 74.06 186 GLY A N 1
ATOM 1507 C CA . GLY A 1 186 ? 32.239 12.794 -6.406 1.00 74.06 186 GLY A CA 1
ATOM 1508 C C . GLY A 1 186 ? 31.275 11.861 -5.651 1.00 74.06 186 GLY A C 1
ATOM 1509 O O . GLY A 1 186 ? 31.149 10.686 -6.000 1.00 74.06 186 GLY A O 1
ATOM 1510 N N . ILE A 1 187 ? 30.567 12.345 -4.623 1.00 67.31 187 ILE A N 1
ATOM 1511 C CA . ILE A 1 187 ? 29.661 11.511 -3.815 1.00 67.31 187 ILE A CA 1
ATOM 1512 C C . ILE A 1 187 ? 28.313 11.370 -4.533 1.00 67.31 187 ILE A C 1
ATOM 1514 O O . ILE A 1 187 ? 27.468 12.264 -4.509 1.00 67.31 187 ILE A O 1
ATOM 1518 N N . SER A 1 188 ? 28.060 10.215 -5.151 1.00 59.22 188 SER A N 1
ATOM 1519 C CA . SER A 1 188 ? 26.820 9.962 -5.898 1.00 59.22 188 SER A CA 1
ATOM 1520 C C . SER A 1 188 ? 25.545 10.042 -5.040 1.00 59.22 188 SER A C 1
ATOM 1522 O O . SER A 1 188 ? 25.512 9.661 -3.868 1.00 59.22 188 SER A O 1
ATOM 1524 N N . GLY A 1 189 ? 24.477 10.536 -5.680 1.00 52.38 189 GLY A N 1
ATOM 1525 C CA . GLY A 1 189 ? 23.074 10.707 -5.260 1.00 52.38 189 GLY A CA 1
ATOM 1526 C C . GLY A 1 189 ? 22.489 9.737 -4.225 1.00 52.38 189 GLY A C 1
ATOM 1527 O O . GLY A 1 189 ? 21.735 10.150 -3.339 1.00 52.38 189 GLY A O 1
ATOM 1528 N N . SER A 1 190 ? 22.815 8.458 -4.356 1.00 54.91 190 SER A N 1
ATOM 1529 C CA . SER A 1 190 ? 21.986 7.359 -3.862 1.00 54.91 190 SER A CA 1
ATOM 1530 C C . SER A 1 190 ? 22.161 7.045 -2.379 1.00 54.91 190 SER A C 1
ATOM 1532 O O . SER A 1 190 ? 21.165 6.974 -1.669 1.00 54.91 190 SER A O 1
ATOM 1534 N N . HIS A 1 191 ? 23.396 6.915 -1.891 1.00 50.97 191 HIS A N 1
ATOM 1535 C CA . HIS A 1 191 ? 23.639 6.246 -0.606 1.00 50.97 191 HIS A CA 1
ATOM 1536 C C . HIS A 1 191 ? 23.109 7.004 0.624 1.00 50.97 191 HIS A C 1
ATOM 1538 O O . HIS A 1 191 ? 22.432 6.423 1.461 1.00 50.97 191 HIS A O 1
ATOM 1544 N N . LEU A 1 192 ? 23.319 8.320 0.707 1.00 55.34 192 LEU A N 1
ATOM 1545 C CA . LEU A 1 192 ? 22.887 9.110 1.872 1.00 55.34 192 LEU A CA 1
ATOM 1546 C C . LEU A 1 192 ? 21.373 9.376 1.909 1.00 55.34 192 LEU A C 1
ATOM 1548 O O . LEU A 1 192 ? 20.781 9.437 2.984 1.00 55.34 192 LEU A O 1
ATOM 1552 N N . ILE A 1 193 ? 20.725 9.508 0.743 1.00 54.22 193 ILE A N 1
ATOM 1553 C CA . ILE A 1 193 ? 19.261 9.638 0.678 1.00 54.22 193 ILE A CA 1
ATOM 1554 C C . ILE A 1 193 ? 18.611 8.302 1.038 1.00 54.22 193 ILE A C 1
ATOM 1556 O O . ILE A 1 193 ? 17.597 8.306 1.731 1.00 54.22 193 ILE A O 1
ATOM 1560 N N . GLU A 1 194 ? 19.187 7.167 0.638 1.00 52.78 194 GLU A N 1
ATOM 1561 C CA . GLU A 1 194 ? 18.719 5.849 1.080 1.00 52.78 194 GLU A CA 1
ATOM 1562 C C . GLU A 1 194 ? 18.819 5.681 2.599 1.00 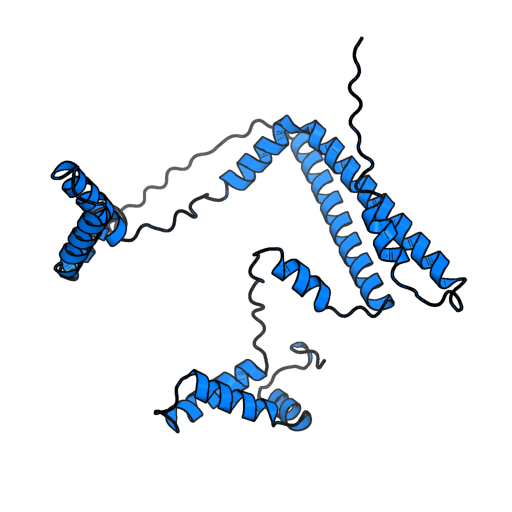52.78 194 GLU A C 1
ATOM 1564 O O . GLU A 1 194 ? 17.855 5.210 3.200 1.00 52.78 194 GLU A O 1
ATOM 1569 N N . ASP A 1 195 ? 19.895 6.144 3.238 1.00 52.19 195 ASP A N 1
ATOM 1570 C CA . ASP A 1 195 ? 20.052 6.053 4.696 1.00 52.19 195 ASP A CA 1
ATOM 1571 C C . ASP A 1 195 ? 19.091 6.982 5.464 1.00 52.19 195 ASP A C 1
ATOM 1573 O O . ASP A 1 195 ? 18.479 6.570 6.454 1.00 52.19 195 ASP A O 1
ATOM 1577 N N . ILE A 1 196 ? 18.859 8.208 4.979 1.00 51.47 196 ILE A N 1
ATOM 1578 C CA . ILE A 1 196 ? 17.884 9.142 5.578 1.00 51.47 196 ILE A CA 1
ATOM 1579 C C . ILE A 1 196 ? 16.437 8.661 5.355 1.00 51.47 196 ILE A C 1
ATOM 1581 O O . ILE A 1 196 ? 15.606 8.752 6.262 1.00 51.47 196 ILE A O 1
ATOM 1585 N N . THR A 1 197 ? 16.126 8.102 4.181 1.00 49.66 197 THR A N 1
ATOM 1586 C CA . THR A 1 197 ? 14.787 7.563 3.857 1.00 49.66 197 THR A CA 1
ATOM 1587 C C . THR A 1 197 ? 14.526 6.221 4.553 1.00 49.66 197 THR A C 1
ATOM 1589 O O . THR A 1 197 ? 13.380 5.867 4.801 1.00 49.66 197 THR A O 1
ATOM 1592 N N . ARG A 1 198 ? 15.570 5.463 4.912 1.00 52.31 198 ARG A N 1
ATOM 1593 C CA . ARG A 1 198 ? 15.449 4.259 5.751 1.00 52.31 198 ARG A CA 1
ATOM 1594 C C . ARG A 1 198 ? 15.214 4.616 7.224 1.00 52.31 198 ARG A C 1
ATOM 1596 O O . ARG A 1 198 ? 14.543 3.869 7.927 1.00 52.31 198 ARG A O 1
ATOM 1603 N N . SER A 1 199 ? 15.742 5.757 7.675 1.00 48.09 199 SER A N 1
ATOM 1604 C CA . SER A 1 199 ? 15.608 6.258 9.052 1.00 48.09 199 SER A CA 1
ATOM 1605 C C . SER A 1 199 ? 14.298 7.023 9.298 1.00 48.09 199 SER A C 1
ATOM 1607 O O . SER A 1 199 ? 13.701 6.936 10.371 1.00 48.09 199 SER A O 1
ATOM 1609 N N . THR A 1 200 ? 13.797 7.740 8.291 1.00 44.56 200 THR A N 1
ATOM 1610 C CA . THR A 1 200 ? 12.523 8.464 8.357 1.00 44.56 200 THR A CA 1
ATOM 1611 C C . THR A 1 200 ? 11.480 7.678 7.568 1.00 44.56 200 THR A C 1
ATOM 1613 O O . THR A 1 200 ? 11.628 7.496 6.370 1.00 44.56 200 THR A O 1
ATOM 1616 N N . ASN A 1 201 ? 10.416 7.189 8.210 1.00 47.91 201 ASN A N 1
ATOM 1617 C CA . ASN A 1 201 ? 9.324 6.402 7.596 1.00 47.91 201 ASN A CA 1
ATOM 1618 C C . ASN A 1 201 ? 8.467 7.207 6.577 1.00 47.91 201 ASN A C 1
ATOM 1620 O O . ASN A 1 201 ? 7.252 7.041 6.465 1.00 47.91 201 ASN A O 1
ATOM 1624 N N . VAL A 1 202 ? 9.080 8.137 5.848 1.00 48.50 202 VAL A N 1
ATOM 1625 C CA . VAL A 1 202 ? 8.467 8.993 4.843 1.00 48.50 202 VAL A CA 1
ATOM 1626 C C . VAL A 1 202 ? 8.510 8.244 3.516 1.00 48.50 202 VAL A C 1
ATOM 1628 O O . VAL A 1 202 ? 9.553 8.117 2.875 1.00 48.50 202 VAL A O 1
ATOM 1631 N N . LYS A 1 203 ? 7.353 7.729 3.089 1.00 49.47 203 LYS A N 1
ATOM 1632 C CA . LYS A 1 203 ? 7.196 7.153 1.749 1.00 49.47 203 LYS A CA 1
ATOM 1633 C C . LYS A 1 203 ? 7.541 8.228 0.720 1.00 49.47 203 LYS A C 1
ATOM 1635 O O . LYS A 1 203 ? 6.870 9.256 0.647 1.00 49.47 203 LYS A O 1
ATOM 1640 N N . LYS A 1 204 ? 8.590 7.986 -0.067 1.00 51.19 204 LYS A N 1
ATOM 1641 C CA . LYS A 1 204 ? 8.993 8.852 -1.178 1.00 51.19 204 LYS A CA 1
ATOM 1642 C C . LYS A 1 204 ? 7.772 9.127 -2.074 1.00 51.19 204 LYS A C 1
ATOM 1644 O O . LYS A 1 204 ? 7.056 8.170 -2.386 1.00 51.19 204 LYS A O 1
ATOM 1649 N N . PRO A 1 205 ? 7.520 10.379 -2.504 1.00 49.22 205 PRO A N 1
ATOM 1650 C CA . PRO A 1 205 ? 6.481 10.637 -3.491 1.00 49.22 205 PRO A CA 1
ATOM 1651 C C . PRO A 1 205 ? 6.788 9.794 -4.728 1.00 49.22 205 PRO A C 1
ATOM 1653 O O . PRO A 1 205 ? 7.923 9.797 -5.217 1.00 49.22 205 PRO A O 1
ATOM 1656 N N . ALA A 1 206 ? 5.805 9.016 -5.187 1.00 56.19 206 ALA A N 1
ATOM 1657 C CA . ALA A 1 206 ? 5.951 8.201 -6.382 1.00 56.19 206 ALA A CA 1
ATOM 1658 C C . ALA A 1 206 ? 6.339 9.138 -7.528 1.00 56.19 206 ALA A C 1
ATOM 1660 O O . ALA A 1 206 ? 5.544 9.977 -7.946 1.00 56.19 206 ALA A O 1
ATOM 1661 N N . SER A 1 207 ? 7.586 9.058 -7.996 1.00 54.06 207 SER A N 1
ATOM 1662 C CA . SER A 1 207 ? 8.000 9.850 -9.144 1.00 54.06 207 SER A CA 1
ATOM 1663 C C . SER A 1 207 ? 7.187 9.344 -10.327 1.00 54.06 207 SER A C 1
ATOM 1665 O O . SER A 1 207 ? 7.454 8.250 -10.817 1.00 54.06 207 SER A O 1
ATOM 1667 N N . GLY A 1 208 ? 6.193 10.112 -10.772 1.00 57.31 208 GLY A N 1
ATOM 1668 C CA . GLY A 1 208 ? 5.291 9.760 -11.877 1.00 57.31 208 GLY A CA 1
ATOM 1669 C C . GLY A 1 208 ? 5.972 9.622 -13.245 1.00 57.31 208 GLY A C 1
ATOM 1670 O O . GLY A 1 208 ? 5.296 9.616 -14.266 1.00 57.31 208 GLY A O 1
ATOM 1671 N N . LYS A 1 209 ? 7.305 9.524 -13.292 1.00 70.00 209 LYS A N 1
ATOM 1672 C CA . LYS A 1 209 ? 8.065 9.297 -14.517 1.00 70.00 209 LYS A CA 1
ATOM 1673 C C . LYS A 1 209 ? 7.942 7.826 -14.908 1.00 70.00 209 LYS A C 1
ATOM 1675 O O . LYS A 1 209 ? 8.522 6.951 -14.265 1.00 70.00 209 LYS A O 1
ATOM 1680 N N . ILE A 1 210 ? 7.170 7.565 -15.959 1.00 78.12 210 ILE A N 1
ATOM 1681 C CA . ILE A 1 210 ? 7.017 6.239 -16.563 1.00 78.12 210 ILE A CA 1
ATOM 1682 C C . ILE A 1 210 ? 8.359 5.831 -17.169 1.00 78.12 210 ILE A C 1
ATOM 1684 O O . ILE A 1 210 ? 8.767 6.381 -18.179 1.00 78.12 210 ILE A O 1
ATOM 1688 N N . THR A 1 211 ? 9.057 4.867 -16.575 1.00 87.69 211 THR A N 1
ATOM 1689 C CA . THR A 1 211 ? 10.356 4.432 -17.111 1.00 87.69 211 THR A CA 1
ATOM 1690 C C . THR A 1 211 ? 10.199 3.633 -18.409 1.00 87.69 211 THR A C 1
ATOM 1692 O O . THR A 1 211 ? 9.158 3.014 -18.636 1.00 87.69 211 THR A O 1
ATOM 1695 N N . LEU A 1 212 ? 11.259 3.561 -19.225 1.00 89.94 212 LEU A N 1
ATOM 1696 C CA . LEU A 1 212 ? 11.289 2.706 -20.424 1.00 89.94 212 LEU A CA 1
ATOM 1697 C C . LEU A 1 212 ? 10.929 1.248 -20.104 1.00 89.94 212 LEU A C 1
ATOM 1699 O O . LEU A 1 212 ? 10.145 0.621 -20.812 1.00 89.94 212 LEU A O 1
ATOM 1703 N N . TYR A 1 213 ? 11.455 0.744 -18.984 1.00 94.38 213 TYR A N 1
ATOM 1704 C CA . TYR A 1 213 ? 11.133 -0.587 -18.484 1.00 94.38 213 TYR A CA 1
ATOM 1705 C C . TYR A 1 213 ? 9.648 -0.726 -18.145 1.00 94.38 213 TYR A C 1
ATOM 1707 O O . TYR A 1 213 ? 9.060 -1.762 -18.409 1.00 94.38 213 TYR A O 1
ATOM 1715 N N . THR A 1 214 ? 9.009 0.308 -17.597 1.00 92.56 214 THR A N 1
ATOM 1716 C CA . THR A 1 214 ? 7.571 0.277 -17.292 1.00 92.56 214 THR A CA 1
ATOM 1717 C C . THR A 1 214 ? 6.726 0.114 -18.556 1.00 92.56 214 THR A C 1
ATOM 1719 O O . THR A 1 214 ? 5.724 -0.597 -18.523 1.00 92.56 214 THR A O 1
ATOM 1722 N N . ILE A 1 215 ? 7.123 0.747 -19.662 1.00 93.06 215 ILE A N 1
ATOM 1723 C CA . ILE A 1 215 ? 6.433 0.620 -20.955 1.00 93.06 215 ILE A CA 1
ATOM 1724 C C . ILE A 1 215 ? 6.646 -0.786 -21.514 1.00 93.06 215 ILE A C 1
ATOM 1726 O O . ILE A 1 215 ? 5.672 -1.479 -21.790 1.00 93.06 215 ILE A O 1
ATOM 1730 N N . PHE A 1 216 ? 7.901 -1.239 -21.573 1.00 95.75 216 PHE A N 1
ATOM 1731 C CA . PHE A 1 216 ? 8.255 -2.608 -21.963 1.00 95.75 216 PHE A CA 1
ATOM 1732 C C . PHE A 1 216 ? 7.498 -3.661 -21.152 1.00 95.75 216 PHE A C 1
ATOM 1734 O O . PHE A 1 216 ? 6.869 -4.563 -21.697 1.00 95.75 216 PHE A O 1
ATOM 1741 N N . TYR A 1 217 ? 7.483 -3.505 -19.833 1.00 95.81 217 TYR A N 1
ATOM 1742 C CA . TYR A 1 217 ? 6.799 -4.411 -18.931 1.00 95.81 217 TYR A CA 1
ATOM 1743 C C . TYR A 1 217 ? 5.305 -4.493 -19.241 1.00 95.81 217 TYR A C 1
ATOM 1745 O O . TYR A 1 217 ? 4.773 -5.591 -19.338 1.00 95.81 217 TYR A O 1
ATOM 1753 N N . LYS A 1 218 ? 4.620 -3.360 -19.439 1.00 93.50 218 LYS A N 1
ATOM 1754 C CA . LYS A 1 218 ? 3.179 -3.354 -19.739 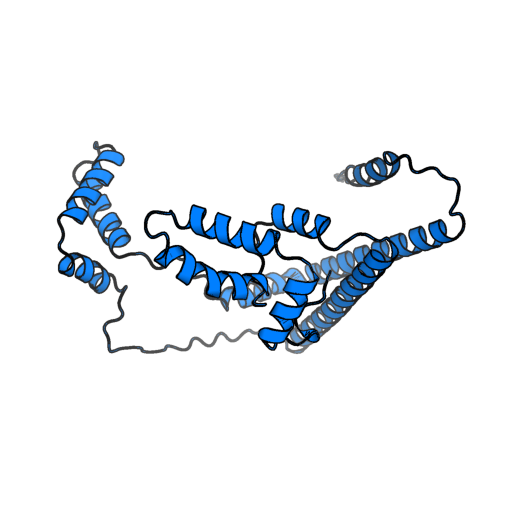1.00 93.50 218 LYS A CA 1
ATOM 1755 C C . LYS A 1 218 ? 2.841 -4.064 -21.050 1.00 93.50 218 LYS A C 1
ATOM 1757 O O . LYS A 1 218 ? 1.830 -4.759 -21.100 1.00 93.50 218 LYS A O 1
ATOM 1762 N N . GLU A 1 219 ? 3.671 -3.903 -22.075 1.00 94.25 219 GLU A N 1
ATOM 1763 C CA . GLU A 1 219 ? 3.446 -4.514 -23.389 1.00 94.25 219 GLU A CA 1
ATOM 1764 C C . GLU A 1 219 ? 3.692 -6.020 -23.373 1.00 94.25 219 GLU A C 1
ATOM 1766 O O . GLU A 1 219 ? 2.865 -6.795 -23.850 1.00 94.25 219 GLU A O 1
ATOM 1771 N N . HIS A 1 220 ? 4.797 -6.451 -22.767 1.00 95.00 220 HIS A N 1
ATOM 1772 C CA . HIS A 1 220 ? 5.173 -7.860 -22.771 1.00 95.00 220 HIS A CA 1
ATOM 1773 C C . HIS A 1 220 ? 4.429 -8.671 -21.704 1.00 95.00 220 HIS A C 1
ATOM 1775 O O . HIS A 1 220 ? 4.112 -9.833 -21.939 1.00 95.00 220 HIS A O 1
ATOM 1781 N N . TYR A 1 221 ? 4.082 -8.083 -20.556 1.00 96.62 221 TYR A N 1
ATOM 1782 C CA . TYR A 1 221 ? 3.417 -8.813 -19.471 1.00 96.62 221 TYR A CA 1
ATOM 1783 C C . TYR A 1 221 ? 2.077 -9.420 -19.898 1.00 96.62 221 TYR A C 1
ATOM 1785 O O . TYR A 1 221 ? 1.800 -10.572 -19.570 1.00 96.62 221 TYR A O 1
ATOM 1793 N N . ALA A 1 222 ? 1.251 -8.672 -20.636 1.00 93.69 222 ALA A N 1
ATOM 1794 C CA . ALA A 1 222 ? -0.054 -9.157 -21.082 1.00 93.69 222 ALA A CA 1
ATOM 1795 C C . ALA A 1 222 ? 0.080 -10.354 -22.039 1.00 93.69 222 ALA A C 1
ATOM 1797 O O . ALA A 1 222 ? -0.619 -11.353 -21.868 1.00 93.69 222 ALA A O 1
ATOM 1798 N N . SER A 1 223 ? 1.015 -10.279 -22.991 1.00 94.88 223 SER A N 1
ATOM 1799 C CA . SER A 1 223 ? 1.305 -11.370 -23.928 1.00 94.88 223 SER A CA 1
ATOM 1800 C C . SER A 1 223 ? 1.846 -12.601 -23.201 1.00 94.88 223 SER A C 1
ATOM 1802 O O . SER A 1 223 ? 1.275 -13.681 -23.333 1.00 94.88 223 SER A O 1
ATOM 1804 N N . PHE A 1 224 ? 2.841 -12.433 -22.321 1.00 95.12 224 PHE A N 1
ATOM 1805 C CA . PHE A 1 224 ? 3.394 -13.542 -21.535 1.00 95.12 224 PHE A CA 1
ATOM 1806 C C . PHE A 1 224 ? 2.357 -14.180 -20.607 1.00 95.12 224 PHE A C 1
ATOM 1808 O O . PHE A 1 224 ? 2.343 -15.396 -20.448 1.00 95.12 224 PHE A O 1
ATOM 1815 N N . LYS A 1 225 ? 1.458 -13.392 -20.004 1.00 95.88 225 LYS A N 1
ATOM 1816 C CA . LYS A 1 225 ? 0.406 -13.940 -19.138 1.00 95.88 225 LYS A CA 1
ATOM 1817 C C . LYS A 1 225 ? -0.662 -14.705 -19.927 1.00 95.88 225 LYS A C 1
ATOM 1819 O O . LYS A 1 225 ? -1.272 -15.619 -19.375 1.00 95.88 225 LYS A O 1
ATOM 1824 N N . LYS A 1 226 ? -0.889 -14.335 -21.190 1.00 96.31 226 LYS A 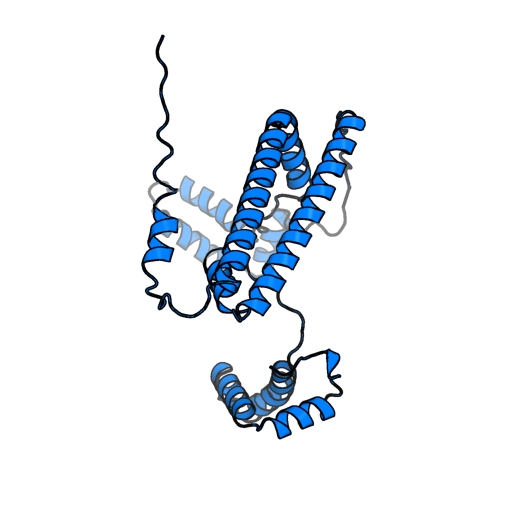N 1
ATOM 1825 C CA . LYS A 1 226 ? -1.800 -15.035 -22.103 1.00 96.31 226 LYS A CA 1
ATOM 1826 C C . LYS A 1 226 ? -1.199 -16.345 -22.617 1.00 96.31 226 LYS A C 1
ATOM 1828 O O . LYS A 1 226 ? -1.927 -17.322 -22.737 1.00 96.31 226 LYS A O 1
ATOM 1833 N N . GLU A 1 227 ? 0.098 -16.355 -22.908 1.00 96.06 227 GLU A N 1
ATOM 1834 C CA . GLU A 1 227 ? 0.831 -17.543 -23.368 1.00 96.06 227 GLU A CA 1
ATOM 1835 C C . GLU A 1 227 ? 1.119 -18.533 -22.233 1.00 96.06 227 GLU A C 1
ATOM 1837 O O . GLU A 1 227 ? 1.138 -19.738 -22.465 1.00 96.06 227 GLU A O 1
ATOM 1842 N N . HIS A 1 228 ? 1.270 -18.031 -21.004 1.00 94.56 228 HIS A N 1
ATOM 1843 C CA . HIS A 1 228 ? 1.535 -18.826 -19.804 1.00 94.56 228 HIS A CA 1
ATOM 1844 C C . HIS A 1 228 ? 0.492 -18.565 -18.705 1.00 94.56 228 HIS A C 1
ATOM 1846 O O . HIS A 1 228 ? 0.805 -17.976 -17.655 1.00 94.56 228 HIS A O 1
ATOM 1852 N N . PRO A 1 229 ? -0.780 -18.956 -18.915 1.00 95.44 229 PRO A N 1
ATOM 1853 C CA . PRO A 1 229 ? -1.838 -18.741 -17.933 1.00 95.44 229 PRO A CA 1
ATOM 1854 C C . PRO A 1 229 ? -1.553 -19.435 -16.591 1.00 95.44 229 PRO A C 1
ATOM 1856 O O . PRO A 1 229 ? -1.938 -18.899 -15.546 1.00 95.44 229 PRO A O 1
ATOM 1859 N N . GLU A 1 230 ? -0.825 -20.552 -16.606 1.00 96.88 230 GLU A N 1
ATOM 1860 C CA . GLU A 1 230 ? -0.404 -21.349 -15.448 1.00 96.88 230 GLU A CA 1
ATOM 1861 C C . GLU A 1 230 ? 0.652 -20.665 -14.569 1.00 96.88 230 GLU A C 1
ATOM 1863 O O . GLU A 1 230 ? 0.751 -20.965 -13.379 1.00 96.88 230 GLU A O 1
ATOM 1868 N N . GLN A 1 231 ? 1.422 -19.721 -15.119 1.00 95.75 231 GLN A N 1
ATOM 1869 C CA . GLN A 1 231 ? 2.468 -19.035 -14.365 1.00 95.75 231 GLN A CA 1
ATOM 1870 C C . GLN A 1 231 ? 1.881 -18.013 -13.393 1.00 95.75 231 GLN A C 1
ATOM 1872 O O . GLN A 1 231 ? 0.965 -17.245 -13.715 1.00 95.75 231 GLN A O 1
ATOM 1877 N N . THR A 1 232 ? 2.443 -17.934 -12.190 1.00 97.25 232 THR A N 1
ATOM 1878 C CA . THR A 1 232 ? 2.048 -16.903 -11.227 1.00 97.25 232 THR A CA 1
ATOM 1879 C C . THR A 1 232 ? 2.477 -15.517 -11.724 1.00 97.25 232 THR A C 1
ATOM 1881 O O . THR A 1 232 ? 3.455 -15.396 -12.466 1.00 97.25 232 THR A O 1
ATOM 1884 N N . PRO A 1 233 ? 1.808 -14.429 -11.294 1.00 95.81 233 PRO A N 1
ATOM 1885 C CA . PRO A 1 233 ? 2.226 -13.071 -11.636 1.00 95.81 233 PRO A CA 1
ATOM 1886 C C . PRO A 1 233 ? 3.715 -12.804 -11.380 1.00 95.81 233 PRO A C 1
ATOM 1888 O O . PRO A 1 233 ? 4.356 -12.133 -12.176 1.00 95.81 233 PRO A O 1
ATOM 1891 N N . GLN A 1 234 ? 4.275 -13.373 -10.308 1.00 95.00 234 GLN A N 1
ATOM 1892 C CA . GLN A 1 234 ? 5.687 -13.231 -9.945 1.00 95.00 234 GLN A CA 1
ATOM 1893 C C . GLN A 1 234 ? 6.620 -13.921 -10.946 1.00 95.00 234 GLN A C 1
ATOM 1895 O O . GLN A 1 234 ? 7.663 -13.366 -11.289 1.00 95.00 234 GLN A O 1
ATOM 1900 N N . GLN A 1 235 ? 6.242 -15.104 -11.437 1.00 96.06 235 GLN A N 1
ATOM 1901 C CA . GLN A 1 235 ? 7.005 -15.829 -12.453 1.00 96.06 235 GLN A CA 1
ATOM 1902 C C . GLN A 1 235 ? 7.003 -15.069 -13.781 1.00 96.06 235 GLN A C 1
ATOM 1904 O O . GLN A 1 235 ? 8.071 -14.840 -14.344 1.00 96.06 235 GLN A O 1
ATOM 1909 N N . VAL A 1 236 ? 5.837 -14.575 -14.212 1.00 96.81 236 VAL A N 1
ATOM 1910 C CA . VAL A 1 236 ? 5.711 -13.750 -15.425 1.00 96.81 236 VAL A CA 1
ATOM 1911 C C . VAL A 1 236 ? 6.564 -12.484 -15.313 1.00 96.81 236 VAL A C 1
ATOM 1913 O O . VAL A 1 236 ? 7.346 -12.175 -16.212 1.00 96.81 236 VAL A O 1
ATOM 1916 N N . THR A 1 237 ? 6.495 -11.781 -14.178 1.00 97.12 237 THR A N 1
ATOM 1917 C CA . THR A 1 237 ? 7.341 -10.609 -13.910 1.00 97.12 237 THR A CA 1
ATOM 1918 C C . THR A 1 237 ? 8.826 -10.948 -13.977 1.00 97.12 237 THR A C 1
ATOM 1920 O O . THR A 1 237 ? 9.600 -10.187 -14.563 1.00 97.12 237 THR A O 1
ATOM 1923 N N . GLY A 1 238 ? 9.235 -12.082 -13.404 1.00 95.94 238 GLY A N 1
ATOM 1924 C CA . GLY A 1 238 ? 10.615 -12.560 -13.455 1.00 95.94 238 GLY A CA 1
ATOM 1925 C C . GLY A 1 238 ? 11.089 -12.806 -14.887 1.00 95.94 238 GLY A C 1
ATOM 1926 O O . GLY A 1 238 ? 12.190 -12.388 -15.245 1.00 95.94 238 GLY A O 1
ATOM 1927 N N . THR A 1 239 ? 10.248 -13.411 -15.724 1.00 96.44 239 THR A N 1
ATOM 1928 C CA . THR A 1 239 ? 10.540 -13.665 -17.141 1.00 96.44 239 THR A CA 1
ATOM 1929 C C . THR A 1 239 ? 10.680 -12.364 -17.932 1.00 96.44 239 THR A C 1
ATOM 1931 O O . THR A 1 239 ? 11.694 -12.164 -18.600 1.00 96.44 239 THR A O 1
ATOM 1934 N N . VAL A 1 240 ? 9.738 -11.428 -17.785 1.00 96.69 240 VAL A N 1
ATOM 1935 C CA . VAL A 1 240 ? 9.795 -10.112 -18.454 1.00 96.69 240 VAL A CA 1
ATOM 1936 C C . VAL A 1 240 ? 11.016 -9.303 -17.997 1.00 96.69 240 VAL A C 1
ATOM 1938 O O . VAL A 1 240 ? 11.682 -8.661 -18.809 1.00 96.69 240 VAL A O 1
ATOM 1941 N N . SER A 1 241 ? 11.364 -9.376 -16.709 1.00 96.50 241 SER A N 1
ATOM 1942 C CA . SER A 1 241 ? 12.562 -8.721 -16.163 1.00 96.50 241 SER A CA 1
ATOM 1943 C C . SER A 1 241 ? 13.848 -9.302 -16.751 1.00 96.50 241 SER A C 1
ATOM 1945 O O . SER A 1 241 ? 14.759 -8.548 -17.090 1.00 96.50 241 SER A O 1
ATOM 1947 N N . LYS A 1 242 ? 13.930 -10.632 -16.896 1.00 96.50 242 LYS A N 1
ATOM 1948 C CA . LYS A 1 242 ? 15.074 -11.310 -17.527 1.00 96.50 242 LYS A CA 1
ATOM 1949 C C . LYS A 1 242 ? 15.202 -10.940 -19.001 1.00 96.50 242 LYS A C 1
ATOM 1951 O O . LYS A 1 242 ? 16.313 -10.668 -19.443 1.00 96.50 242 LYS A O 1
ATOM 1956 N N . LEU A 1 243 ? 14.086 -10.866 -19.726 1.00 96.50 243 LEU A N 1
ATOM 1957 C CA . LEU A 1 243 ? 14.062 -10.449 -21.127 1.00 96.50 243 LEU A CA 1
ATOM 1958 C C . LEU A 1 243 ? 14.608 -9.023 -21.284 1.00 96.50 243 LEU A C 1
ATOM 1960 O O . LEU A 1 243 ? 15.542 -8.797 -22.047 1.00 96.50 243 LEU A O 1
ATOM 1964 N N . TRP A 1 244 ? 14.111 -8.082 -20.477 1.00 96.44 244 TRP A N 1
ATOM 1965 C CA . TRP A 1 244 ? 14.633 -6.713 -20.444 1.00 96.44 244 TRP A CA 1
ATOM 1966 C C . TRP A 1 244 ? 16.110 -6.655 -20.029 1.00 96.44 244 TRP A C 1
ATOM 1968 O O . TRP A 1 244 ? 16.891 -5.869 -20.567 1.00 96.44 244 TRP A O 1
ATOM 1978 N N . GLY A 1 245 ? 16.517 -7.478 -19.061 1.00 95.12 245 GLY A N 1
ATOM 1979 C CA . GLY A 1 245 ? 17.906 -7.602 -18.621 1.00 95.12 245 GLY A CA 1
ATOM 1980 C C . GLY A 1 245 ? 18.840 -8.095 -19.727 1.00 95.12 245 GLY A C 1
ATOM 1981 O O . GLY A 1 245 ? 19.957 -7.594 -19.825 1.00 95.12 245 GLY A O 1
ATOM 1982 N N . GLY A 1 246 ? 18.358 -9.007 -20.576 1.00 95.44 246 GLY A N 1
ATOM 1983 C CA . GLY A 1 246 ? 19.089 -9.570 -21.712 1.00 95.44 246 GLY A CA 1
ATOM 1984 C C . GLY A 1 246 ? 19.251 -8.624 -22.902 1.00 95.44 246 GLY A C 1
ATOM 1985 O O . GLY A 1 246 ? 20.188 -8.801 -23.672 1.00 95.44 246 GLY A O 1
ATOM 1986 N N . MET A 1 247 ? 18.404 -7.596 -23.031 1.00 95.50 247 MET A N 1
ATOM 1987 C CA . MET A 1 247 ? 18.554 -6.598 -24.094 1.00 95.50 247 MET A CA 1
ATOM 1988 C C . MET A 1 247 ? 19.837 -5.780 -23.911 1.00 95.50 247 MET A C 1
ATOM 1990 O O . MET A 1 247 ? 20.103 -5.202 -22.844 1.00 95.50 247 MET A O 1
ATOM 1994 N N . THR A 1 248 ? 20.600 -5.668 -24.987 1.00 95.50 248 THR A N 1
ATOM 1995 C CA . THR A 1 248 ? 21.759 -4.794 -25.124 1.00 95.50 248 THR A CA 1
ATOM 1996 C C . THR A 1 248 ? 21.366 -3.323 -24.974 1.00 95.50 248 THR A C 1
ATOM 1998 O O . THR A 1 248 ? 20.203 -2.922 -25.075 1.00 95.50 248 THR A O 1
ATOM 2001 N N . LYS A 1 249 ? 22.363 -2.467 -24.722 1.00 90.81 249 LYS A N 1
ATOM 2002 C CA . LYS A 1 249 ? 22.134 -1.017 -24.657 1.00 90.81 249 LYS A CA 1
ATOM 2003 C C . LYS A 1 249 ? 21.608 -0.469 -25.988 1.00 90.81 249 LYS A C 1
ATOM 2005 O O . LYS A 1 249 ? 20.739 0.393 -25.957 1.00 90.81 249 LYS A O 1
ATOM 2010 N N . ALA A 1 250 ? 22.091 -0.990 -27.119 1.00 92.00 250 ALA A N 1
ATOM 2011 C CA . ALA A 1 250 ? 21.646 -0.589 -28.452 1.00 92.00 250 ALA A CA 1
ATOM 2012 C C . ALA A 1 250 ? 20.156 -0.899 -28.667 1.00 92.00 250 ALA A C 1
ATOM 2014 O O . ALA A 1 250 ? 19.399 -0.002 -29.020 1.00 92.00 250 ALA A O 1
ATOM 2015 N N . GLU A 1 251 ? 19.709 -2.110 -28.323 1.00 92.69 251 GLU A N 1
ATOM 2016 C CA . GLU A 1 251 ? 18.293 -2.501 -28.431 1.00 92.69 251 GLU A CA 1
ATOM 2017 C C . GLU A 1 251 ? 17.394 -1.664 -27.513 1.00 92.69 251 GLU A C 1
ATOM 2019 O O . GLU A 1 251 ? 16.288 -1.285 -27.883 1.00 92.69 251 GLU A O 1
ATOM 2024 N N . LYS A 1 252 ? 17.868 -1.316 -26.311 1.00 92.50 252 LYS A N 1
ATOM 2025 C CA . LYS A 1 252 ? 17.131 -0.424 -25.398 1.00 92.50 252 LYS A CA 1
ATOM 2026 C C . LYS A 1 252 ? 17.027 1.009 -25.933 1.00 92.50 252 LYS A C 1
ATOM 2028 O O . LYS A 1 252 ? 16.035 1.683 -25.652 1.00 92.50 252 LYS A O 1
ATOM 2033 N N . ILE A 1 253 ? 18.035 1.482 -26.671 1.00 87.81 253 ILE A N 1
ATOM 2034 C CA . ILE A 1 253 ? 18.025 2.791 -27.344 1.00 87.81 253 ILE A CA 1
ATOM 2035 C C . ILE A 1 253 ? 17.067 2.760 -28.538 1.00 87.81 253 ILE A C 1
ATOM 2037 O O . ILE A 1 253 ? 16.244 3.658 -28.676 1.00 87.81 253 ILE A O 1
ATOM 2041 N N . GLU A 1 254 ? 17.098 1.709 -29.351 1.00 90.19 254 GLU A N 1
ATOM 2042 C CA . GLU A 1 254 ? 16.156 1.539 -30.459 1.00 90.19 254 GLU A CA 1
ATOM 2043 C C . GLU A 1 254 ? 14.711 1.440 -29.956 1.00 90.19 254 GLU A C 1
ATOM 2045 O O . GLU A 1 254 ? 13.825 2.136 -30.450 1.00 90.19 254 GLU A O 1
ATOM 2050 N N . TYR A 1 255 ? 14.487 0.675 -28.885 1.00 90.25 255 TYR A N 1
ATOM 2051 C CA . TYR A 1 255 ? 13.185 0.577 -28.234 1.00 90.25 255 TYR A CA 1
ATOM 2052 C C . TYR A 1 255 ? 12.694 1.939 -27.721 1.00 90.25 255 TYR A C 1
ATOM 2054 O O . TYR A 1 255 ? 11.510 2.256 -27.826 1.00 90.25 255 TYR A O 1
ATOM 2062 N N . ARG A 1 256 ? 13.594 2.789 -27.206 1.00 85.62 256 ARG A N 1
ATOM 2063 C CA . ARG A 1 256 ? 13.267 4.177 -26.833 1.00 85.62 256 ARG A CA 1
ATOM 2064 C C . ARG A 1 256 ? 12.781 4.970 -28.047 1.00 85.62 256 ARG A C 1
ATOM 2066 O O . ARG A 1 256 ? 11.738 5.618 -27.950 1.00 85.62 256 ARG A O 1
ATOM 2073 N N . SER A 1 257 ? 13.503 4.886 -29.163 1.00 88.00 257 SER A N 1
ATOM 2074 C CA . SER A 1 257 ? 13.159 5.571 -30.414 1.00 88.00 257 SER A CA 1
ATOM 2075 C C . SER A 1 257 ? 11.813 5.101 -30.973 1.00 88.00 257 SER A C 1
ATOM 2077 O O . SER A 1 257 ? 10.977 5.931 -31.323 1.00 88.00 257 SER A O 1
ATOM 2079 N N . MET A 1 258 ? 11.546 3.789 -30.966 1.00 87.12 258 MET A N 1
ATOM 2080 C CA . MET A 1 258 ? 10.262 3.219 -31.404 1.00 87.12 258 MET A CA 1
ATOM 2081 C C . MET A 1 258 ? 9.069 3.722 -30.586 1.00 87.12 258 MET A C 1
ATOM 2083 O O . MET A 1 258 ? 7.966 3.845 -31.112 1.00 87.12 258 MET A O 1
ATOM 2087 N N . LYS A 1 259 ? 9.268 4.000 -29.293 1.00 89.12 259 LYS A N 1
ATOM 2088 C CA . LYS A 1 259 ? 8.205 4.492 -28.403 1.00 89.12 259 LYS A CA 1
ATOM 2089 C C . LYS A 1 259 ? 8.047 6.011 -28.416 1.00 89.12 259 LYS A C 1
ATOM 2091 O O . LYS A 1 259 ? 7.239 6.524 -27.648 1.00 89.12 259 LYS A O 1
ATOM 2096 N N . GLY A 1 260 ? 8.784 6.721 -29.275 1.00 82.50 260 GLY A N 1
ATOM 2097 C CA . GLY A 1 260 ? 8.680 8.174 -29.420 1.00 82.50 260 GLY A CA 1
ATOM 2098 C C . GLY A 1 260 ? 9.062 8.942 -28.152 1.00 82.50 260 GLY A C 1
ATOM 2099 O O . GLY A 1 260 ? 8.586 10.054 -27.939 1.00 82.50 260 GLY A O 1
ATOM 2100 N N . LEU A 1 261 ? 9.882 8.345 -27.281 1.00 78.06 261 LEU A N 1
ATOM 2101 C CA . LEU A 1 261 ? 10.322 8.983 -26.043 1.00 78.06 261 LEU A CA 1
ATOM 2102 C C . LEU A 1 261 ? 11.513 9.889 -26.345 1.00 78.06 261 LEU A C 1
ATOM 2104 O O . LEU A 1 261 ? 12.565 9.415 -26.780 1.00 78.06 261 LEU A O 1
ATOM 2108 N N . SER A 1 262 ? 11.343 11.189 -26.108 1.00 64.94 262 SER A N 1
ATOM 2109 C CA . SER A 1 262 ? 12.392 12.178 -26.338 1.00 64.94 262 SER A CA 1
ATOM 2110 C C . SER A 1 262 ? 13.573 11.965 -25.380 1.00 64.94 262 SER A C 1
ATOM 2112 O O . SER A 1 262 ? 13.412 11.503 -24.247 1.00 64.94 262 SER A O 1
ATOM 2114 N N . GLU A 1 263 ? 14.786 12.313 -25.815 1.00 59.03 263 GLU A N 1
ATOM 2115 C CA . GLU A 1 263 ? 16.012 12.185 -25.008 1.00 59.03 263 GLU A CA 1
ATOM 2116 C C . GLU A 1 263 ? 15.946 12.987 -23.690 1.00 59.03 263 GLU A C 1
ATOM 2118 O O . GLU A 1 263 ? 16.587 12.633 -22.699 1.00 59.03 263 GLU A O 1
ATOM 2123 N N . VAL A 1 264 ? 15.080 14.005 -23.652 1.00 56.22 264 VAL A N 1
ATOM 2124 C CA . VAL A 1 264 ? 14.858 14.921 -22.526 1.00 56.22 264 VAL A CA 1
ATOM 2125 C C . VAL A 1 264 ? 14.184 14.230 -21.329 1.00 56.22 264 VAL A C 1
ATOM 2127 O O . VAL A 1 264 ? 14.369 14.650 -20.184 1.00 56.22 264 VAL A O 1
ATOM 2130 N N . ASP A 1 265 ? 13.460 13.130 -21.550 1.00 53.78 265 ASP A N 1
ATOM 2131 C CA . ASP A 1 265 ? 12.656 12.496 -20.500 1.00 53.78 265 ASP A CA 1
ATOM 2132 C C . ASP A 1 265 ? 13.450 11.511 -19.621 1.00 53.78 265 ASP A C 1
ATOM 2134 O O . ASP A 1 265 ? 13.066 11.250 -18.473 1.00 53.78 265 ASP A O 1
ATOM 2138 N N . PHE A 1 266 ? 14.590 10.996 -20.108 1.00 55.22 266 PHE A N 1
ATOM 2139 C CA . PHE A 1 266 ? 15.374 9.966 -19.413 1.00 55.22 266 PHE A CA 1
ATOM 2140 C C . PHE A 1 266 ? 16.882 10.090 -19.673 1.00 55.22 266 PHE A C 1
ATOM 2142 O O . PHE A 1 266 ? 17.375 9.492 -20.639 1.00 55.22 266 PHE A O 1
ATOM 2149 N N . PRO A 1 267 ? 17.648 10.760 -18.788 1.00 47.41 267 PRO A N 1
ATOM 2150 C CA . PRO A 1 267 ? 19.100 10.757 -18.893 1.00 47.41 267 PRO A CA 1
ATOM 2151 C C . PRO A 1 267 ? 19.611 9.318 -18.780 1.00 47.41 267 PRO A C 1
ATOM 2153 O O . PRO A 1 267 ? 19.299 8.602 -17.821 1.00 47.41 267 PRO A O 1
ATOM 2156 N N . VAL A 1 268 ? 20.361 8.885 -19.792 1.00 47.12 268 VAL A N 1
ATOM 2157 C CA . VAL A 1 268 ? 21.110 7.628 -19.754 1.00 47.12 268 VAL A CA 1
ATOM 2158 C C . VAL A 1 268 ? 22.180 7.793 -18.673 1.00 47.12 268 VAL A C 1
ATOM 2160 O O . VAL A 1 268 ? 22.981 8.721 -18.742 1.00 47.12 268 VAL A O 1
ATOM 2163 N N . LYS A 1 269 ? 22.123 6.955 -17.634 1.00 44.03 269 LYS A N 1
ATOM 2164 C CA . LYS A 1 269 ? 23.171 6.854 -16.612 1.00 44.03 269 LYS A CA 1
ATOM 2165 C C . LYS A 1 269 ? 24.198 5.807 -17.008 1.00 44.03 269 LYS A C 1
ATOM 2167 O O . LYS A 1 269 ? 23.780 4.783 -17.598 1.00 44.03 269 LYS A O 1
#